Protein AF-A0A1B8ZUS5-F1 (afdb_monomer_lite)

Foldseek 3Di:
DDADLDPDFDPFAFDDDDPVLLVVLCVVFVPPLQPAEEEDEDEPPDFDPPVCVVQQWDQPHVSLFIDHPPDDTDQKDKDFDDDPNAGNYIYIYGRHPSDRGSVLSSLSVLLRSLVNVCVNVVLDDDWDADPVRDIDDLSLLLSVVLSVLLCVLVVVPVTNHNDDDNDPRCCVDPSNVVSCVVCVVVSVVSSVRRSD

Organism: NCBI:txid651561

pLDDT: mean 85.83, std 10.12, range [33.38, 96.38]

Radius of gyration: 16.35 Å; chains: 1; bounding box: 35×37×42 Å

Sequence (196 aa):
MVINDDNTLIGGTEAEFSCDTVLKVEKAHYKNQFIRGSWHFVDKTSDLSPYIRGQGYSFGGNKNLIVRDSDYNVWGLTEIVTHKNIIVWQRIYLPKGAFISLEQLDLTMGHEIFHSILNNARLFDIRERTGTNKWVSVHEYFTSRWEQQYIMYRKWEKLNLNMGAFNTEVSTFKSFDELKPKIQPIFNNYLKSTLK

Secondary structure (DSSP, 8-state):
-----S---SSSPB---SHHHHHHHHHHHSTTTS-SEEEEEESSSSPPPHHHHHTTEEE-TTS-SEEETTTEEES-EEEEEEETTEEEEEEEEEETTT-SBHHHHHHHHHHHHHHHHHHHTT----EEE-TTS-EEEHHHHHHHHHHHHHHHHHT-TTS---------GGGGSHHHHHHHHHHHHHHHHHHHHH--

Structure (mmCIF, N/CA/C/O backbone):
data_AF-A0A1B8ZUS5-F1
#
_entry.id   AF-A0A1B8ZUS5-F1
#
loop_
_atom_site.group_PDB
_atom_site.id
_atom_site.type_symbol
_atom_site.label_atom_id
_atom_site.label_alt_id
_atom_site.label_comp_id
_atom_site.label_asym_id
_atom_site.label_entity_id
_atom_site.label_seq_id
_atom_site.pdbx_PDB_ins_code
_atom_site.Cartn_x
_atom_site.Cartn_y
_atom_site.Cartn_z
_atom_site.occupancy
_atom_site.B_iso_or_equiv
_atom_site.auth_seq_id
_atom_site.auth_comp_id
_atom_site.auth_asym_id
_atom_site.auth_atom_id
_atom_site.pdbx_PDB_model_num
ATOM 1 N N . MET A 1 1 ? 5.881 18.628 -3.618 1.00 41.62 1 MET A N 1
ATOM 2 C CA . MET A 1 1 ? 6.274 17.498 -4.477 1.00 41.62 1 MET A CA 1
ATOM 3 C C . MET A 1 1 ? 5.274 17.461 -5.613 1.00 41.62 1 MET A C 1
ATOM 5 O O . MET A 1 1 ? 4.084 17.508 -5.323 1.00 41.62 1 MET A O 1
ATOM 9 N N . VAL A 1 2 ? 5.730 17.542 -6.860 1.00 33.38 2 VAL A N 1
ATOM 10 C CA . VAL A 1 2 ? 4.831 17.460 -8.019 1.00 33.38 2 VAL A CA 1
ATOM 11 C C . VAL A 1 2 ? 4.412 15.999 -8.137 1.00 33.38 2 VAL A C 1
ATOM 13 O O . VAL A 1 2 ? 5.278 15.137 -8.223 1.00 33.38 2 VAL A O 1
ATOM 16 N N . ILE A 1 3 ? 3.112 15.735 -8.044 1.00 42.28 3 ILE A N 1
ATOM 17 C CA . ILE A 1 3 ? 2.522 14.423 -8.311 1.00 42.28 3 ILE A CA 1
ATOM 18 C C . ILE A 1 3 ? 2.204 14.442 -9.803 1.00 42.28 3 ILE A C 1
ATOM 20 O O . ILE A 1 3 ? 1.371 15.243 -10.227 1.00 42.28 3 ILE A O 1
ATOM 24 N N . ASN A 1 4 ? 2.926 13.659 -10.597 1.00 52.53 4 ASN A N 1
ATOM 25 C CA . ASN A 1 4 ? 2.558 13.395 -11.980 1.00 52.53 4 ASN A CA 1
ATOM 26 C C . ASN A 1 4 ? 2.118 11.934 -12.056 1.00 52.53 4 ASN A C 1
ATOM 28 O O . ASN A 1 4 ? 2.900 11.083 -11.655 1.00 52.53 4 ASN A O 1
ATOM 32 N N . ASP A 1 5 ? 0.907 11.674 -12.553 1.00 55.66 5 ASP A N 1
ATOM 33 C CA . ASP A 1 5 ? 0.382 10.319 -12.773 1.00 55.66 5 ASP A CA 1
ATOM 34 C C . ASP A 1 5 ? 1.062 9.618 -13.968 1.00 55.66 5 ASP A C 1
ATOM 36 O O . ASP A 1 5 ? 0.844 8.426 -14.211 1.00 55.66 5 ASP A O 1
ATOM 40 N N . ASP A 1 6 ? 1.888 10.347 -14.731 1.00 58.09 6 ASP A N 1
ATOM 41 C CA . ASP A 1 6 ? 2.689 9.772 -15.800 1.00 58.09 6 ASP A CA 1
ATOM 42 C C . ASP A 1 6 ? 3.793 8.881 -15.231 1.00 58.09 6 ASP A C 1
ATOM 44 O O . ASP A 1 6 ? 4.708 9.298 -14.511 1.00 58.09 6 ASP A O 1
ATOM 48 N N . ASN A 1 7 ? 3.750 7.626 -15.654 1.00 61.78 7 ASN A N 1
ATOM 49 C CA . ASN A 1 7 ? 4.763 6.639 -15.355 1.00 61.78 7 ASN A CA 1
ATOM 50 C C . ASN A 1 7 ? 6.044 6.905 -16.169 1.00 61.78 7 ASN A C 1
ATOM 52 O O . ASN A 1 7 ? 6.231 6.346 -17.251 1.00 61.78 7 ASN A O 1
ATOM 56 N N . THR A 1 8 ? 6.921 7.785 -15.678 1.00 64.50 8 THR A N 1
ATOM 57 C CA . THR A 1 8 ? 8.190 8.146 -16.343 1.00 64.50 8 THR A CA 1
ATOM 58 C C . THR A 1 8 ? 9.411 7.834 -15.477 1.00 64.50 8 THR A C 1
ATOM 60 O O . THR A 1 8 ? 9.466 8.250 -14.319 1.00 64.50 8 THR A O 1
ATOM 63 N N . LEU A 1 9 ? 10.424 7.167 -16.044 1.00 72.25 9 LEU A N 1
ATOM 64 C CA . LEU A 1 9 ? 11.681 6.851 -15.362 1.00 72.25 9 LEU A CA 1
ATOM 65 C C . LEU A 1 9 ? 12.546 8.116 -15.276 1.00 72.25 9 LEU A C 1
ATOM 67 O O . LEU A 1 9 ? 13.424 8.349 -16.103 1.00 72.25 9 LEU A O 1
ATOM 71 N N . ILE A 1 10 ? 12.271 8.972 -14.293 1.00 75.38 10 ILE A N 1
ATOM 72 C CA . ILE A 1 10 ? 13.043 10.197 -14.055 1.00 75.38 10 ILE A CA 1
ATOM 73 C C . ILE A 1 10 ? 13.819 10.036 -12.749 1.00 75.38 10 ILE A C 1
ATOM 75 O O . ILE A 1 10 ? 13.258 10.117 -11.658 1.00 75.38 10 ILE A O 1
ATOM 79 N N . 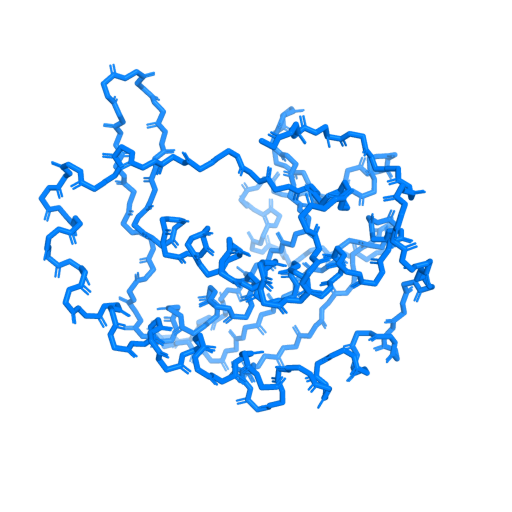GLY A 1 11 ? 15.126 9.793 -12.882 1.00 71.06 11 GLY A N 1
ATOM 80 C C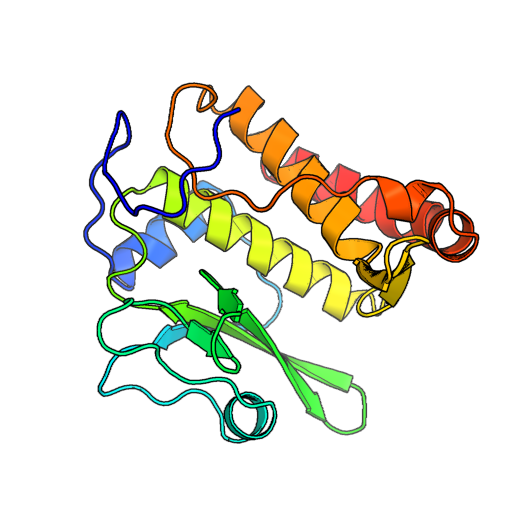A . GLY A 1 11 ? 16.080 9.706 -11.770 1.00 71.06 11 GLY A CA 1
ATOM 81 C C . GLY A 1 11 ? 16.077 8.391 -10.982 1.00 71.06 11 GLY A C 1
ATOM 82 O O . GLY A 1 11 ? 16.934 8.235 -10.117 1.00 71.06 11 GLY A O 1
ATOM 83 N N . GLY A 1 12 ? 15.140 7.476 -11.252 1.00 77.19 12 GLY A N 1
ATOM 84 C CA . GLY A 1 12 ? 15.048 6.165 -10.597 1.00 77.19 12 GLY A CA 1
ATOM 85 C C . GLY A 1 12 ? 15.880 5.079 -11.279 1.00 77.19 12 GLY A C 1
ATOM 86 O O . GLY A 1 12 ? 16.397 5.266 -12.382 1.00 77.19 12 GLY A O 1
ATOM 87 N N . THR A 1 13 ? 15.978 3.925 -10.626 1.00 81.19 13 THR A N 1
ATOM 88 C CA . THR A 1 13 ? 16.661 2.740 -11.147 1.00 81.19 13 THR A CA 1
ATOM 89 C C . THR A 1 13 ? 15.686 1.909 -11.965 1.00 81.19 13 THR A C 1
ATOM 91 O O . THR A 1 13 ? 14.677 1.467 -11.421 1.00 81.19 13 THR A O 1
ATOM 94 N N . GLU A 1 14 ? 15.983 1.660 -13.241 1.00 84.94 14 GLU A N 1
ATOM 95 C CA . GLU A 1 14 ? 15.144 0.809 -14.093 1.00 84.94 14 GLU A CA 1
ATOM 96 C C . GLU A 1 14 ? 14.941 -0.579 -13.464 1.00 84.94 14 GLU A C 1
ATOM 98 O O . GLU A 1 14 ? 15.882 -1.197 -12.955 1.00 84.94 14 GLU A O 1
ATOM 103 N N . ALA A 1 15 ? 13.700 -1.062 -13.489 1.00 77.25 15 ALA A N 1
ATOM 104 C CA . ALA A 1 15 ? 13.331 -2.364 -12.956 1.00 77.25 15 ALA A CA 1
ATOM 105 C C . ALA A 1 15 ? 12.723 -3.248 -14.042 1.00 77.25 15 ALA A C 1
ATOM 107 O O . ALA A 1 15 ? 11.694 -2.911 -14.624 1.00 77.25 15 ALA A O 1
ATOM 108 N N . GLU A 1 16 ? 13.279 -4.445 -14.231 1.00 83.75 16 GLU A N 1
ATOM 109 C CA . GLU A 1 16 ? 12.520 -5.517 -14.866 1.00 83.75 16 GLU A CA 1
ATOM 110 C C . GLU A 1 16 ? 11.532 -6.079 -13.839 1.00 83.75 16 GLU A C 1
ATOM 112 O O . GLU A 1 16 ? 11.917 -6.708 -12.845 1.00 83.75 16 GLU A O 1
ATOM 117 N N . PHE A 1 17 ? 10.241 -5.835 -14.054 1.00 83.75 17 PHE A N 1
ATOM 118 C CA . PHE A 1 17 ? 9.213 -6.338 -13.154 1.00 83.75 17 PHE A CA 1
ATOM 119 C C . PHE A 1 17 ? 9.041 -7.856 -13.305 1.00 83.75 17 PHE A C 1
ATOM 121 O O . PHE A 1 17 ? 8.500 -8.354 -14.296 1.00 83.75 17 PHE A O 1
ATOM 128 N N . SER A 1 18 ? 9.484 -8.590 -12.285 1.00 87.31 18 SER A N 1
ATOM 129 C CA . SER A 1 18 ? 9.445 -10.049 -12.211 1.00 87.31 18 SER A CA 1
ATOM 130 C C . SER A 1 18 ? 9.224 -10.526 -10.771 1.00 87.31 18 SER A C 1
ATOM 132 O O . SER A 1 18 ? 9.372 -9.757 -9.816 1.00 87.31 18 SER A O 1
ATOM 134 N N . CYS A 1 19 ? 8.919 -11.818 -10.606 1.00 86.69 19 CYS A N 1
ATOM 135 C CA . CYS A 1 19 ? 8.846 -12.447 -9.284 1.00 86.69 19 CYS A CA 1
ATOM 136 C C . CYS A 1 19 ? 10.156 -12.294 -8.507 1.00 86.69 19 CYS A C 1
ATOM 138 O O . CYS A 1 19 ? 10.147 -11.940 -7.331 1.00 86.69 19 CYS A O 1
ATOM 140 N N . ASP A 1 20 ? 11.286 -12.504 -9.181 1.00 90.19 20 ASP A N 1
ATOM 141 C CA . ASP A 1 20 ? 12.603 -12.441 -8.557 1.00 90.19 20 ASP A CA 1
ATOM 142 C C . ASP A 1 20 ? 12.931 -11.027 -8.081 1.00 90.19 20 ASP A C 1
ATOM 144 O O . ASP A 1 20 ? 13.454 -10.859 -6.978 1.00 90.19 20 ASP A O 1
ATOM 148 N N . THR A 1 21 ? 12.559 -10.005 -8.857 1.00 91.56 21 THR A N 1
ATOM 149 C CA . THR A 1 21 ? 12.706 -8.599 -8.462 1.00 91.56 21 THR A CA 1
ATOM 150 C C . THR A 1 21 ? 11.894 -8.298 -7.202 1.00 91.56 21 THR A C 1
ATOM 152 O O . THR A 1 21 ? 12.432 -7.744 -6.244 1.00 91.56 21 THR A O 1
ATOM 155 N N . VAL A 1 22 ? 10.631 -8.731 -7.157 1.00 91.56 22 VAL A N 1
ATOM 156 C CA . VAL A 1 22 ? 9.751 -8.553 -5.989 1.00 91.56 22 VAL A CA 1
ATOM 157 C C . VAL A 1 22 ? 10.321 -9.263 -4.763 1.00 91.56 22 VAL A C 1
ATOM 159 O O . VAL A 1 22 ? 10.501 -8.643 -3.718 1.00 91.56 22 VAL A O 1
ATOM 162 N N . LEU A 1 23 ? 10.709 -10.533 -4.883 1.00 91.31 23 LEU A N 1
ATOM 163 C CA . LEU A 1 23 ? 11.293 -11.286 -3.771 1.00 91.31 23 LEU A CA 1
ATOM 164 C C . LEU A 1 23 ? 12.639 -10.709 -3.313 1.00 91.31 23 LEU A C 1
ATOM 166 O O . LEU A 1 23 ? 12.981 -10.808 -2.133 1.00 91.31 23 LEU A O 1
ATOM 170 N N . LYS A 1 24 ? 13.423 -10.114 -4.218 1.00 93.00 24 LYS A N 1
ATOM 171 C CA . LYS A 1 24 ? 14.677 -9.432 -3.877 1.00 93.00 24 LYS A CA 1
ATOM 172 C C . LYS A 1 24 ? 14.411 -8.182 -3.039 1.00 93.00 24 LYS A C 1
ATOM 174 O O . LYS A 1 24 ? 15.050 -8.029 -2.000 1.00 93.00 24 LYS A O 1
ATOM 179 N N . VAL A 1 25 ? 13.462 -7.338 -3.450 1.00 93.06 25 VAL A N 1
ATOM 180 C CA . VAL A 1 25 ? 13.050 -6.140 -2.694 1.00 93.06 25 VAL A CA 1
ATOM 181 C C . VAL A 1 25 ? 12.463 -6.532 -1.338 1.00 93.06 25 VAL A C 1
ATOM 183 O O . VAL A 1 25 ? 12.882 -6.005 -0.309 1.00 93.06 25 VAL A O 1
ATOM 186 N N . GLU A 1 26 ? 11.569 -7.525 -1.304 1.00 92.81 26 GLU A N 1
ATOM 187 C CA . GLU A 1 26 ? 10.990 -8.043 -0.062 1.00 92.81 26 GLU A CA 1
ATOM 188 C C . GLU A 1 26 ? 12.084 -8.501 0.911 1.00 92.81 26 GLU A C 1
ATOM 190 O O . GLU A 1 26 ? 12.116 -8.073 2.063 1.00 92.81 26 GLU A O 1
ATOM 195 N N . LYS A 1 27 ? 13.019 -9.343 0.453 1.00 91.94 27 LYS A N 1
ATOM 196 C CA . LYS A 1 27 ? 14.110 -9.857 1.294 1.00 91.94 27 LYS A CA 1
ATOM 197 C C . LYS A 1 27 ? 15.050 -8.758 1.779 1.00 91.94 27 LYS A C 1
ATOM 199 O O . LYS A 1 27 ? 15.599 -8.901 2.872 1.00 91.94 27 LYS A O 1
ATOM 204 N N . ALA A 1 28 ? 15.260 -7.716 0.978 1.00 92.31 28 ALA A N 1
ATOM 205 C CA . ALA A 1 28 ? 16.146 -6.614 1.320 1.00 92.31 28 ALA A CA 1
ATOM 206 C C . ALA A 1 28 ? 15.513 -5.673 2.355 1.00 92.31 28 ALA A C 1
ATOM 208 O O . ALA A 1 28 ? 16.162 -5.343 3.344 1.00 92.31 28 ALA A O 1
ATOM 209 N N . HIS A 1 29 ? 14.259 -5.257 2.150 1.00 93.19 29 HIS A N 1
ATOM 210 C CA . HIS A 1 29 ? 13.674 -4.126 2.885 1.00 93.19 29 HIS A CA 1
ATOM 211 C C . HIS A 1 29 ? 12.476 -4.497 3.766 1.00 93.19 29 HIS A C 1
ATOM 213 O O . HIS A 1 29 ? 12.206 -3.815 4.753 1.00 93.19 29 HIS A O 1
ATOM 219 N N . TYR A 1 30 ? 11.796 -5.606 3.468 1.00 93.12 30 TYR A N 1
ATOM 220 C CA . TYR A 1 30 ? 10.538 -5.997 4.116 1.00 93.12 30 TYR A CA 1
ATOM 221 C C . TYR A 1 30 ? 10.565 -7.410 4.700 1.00 93.12 30 TYR A C 1
ATOM 223 O O . TYR A 1 30 ? 9.523 -8.026 4.937 1.00 93.12 30 TYR A O 1
ATOM 231 N N . LYS A 1 31 ? 11.761 -7.946 4.958 1.00 89.25 31 LYS A N 1
ATOM 232 C CA . LYS A 1 31 ? 11.936 -9.319 5.426 1.00 89.25 31 LYS A CA 1
ATOM 233 C C . LYS A 1 31 ? 11.098 -9.580 6.679 1.00 89.25 31 LYS A C 1
ATOM 235 O O . LYS A 1 31 ? 11.235 -8.887 7.689 1.00 89.25 31 LYS A O 1
ATOM 240 N N . ASN A 1 32 ? 10.273 -10.624 6.615 1.00 86.25 32 ASN A N 1
ATOM 241 C CA . ASN A 1 32 ? 9.350 -11.048 7.674 1.00 86.25 32 ASN A CA 1
ATOM 242 C C . ASN A 1 32 ? 8.250 -10.025 8.035 1.00 86.25 32 ASN A C 1
ATOM 244 O O . ASN A 1 32 ? 7.605 -10.194 9.068 1.00 86.25 32 ASN A O 1
ATOM 248 N N . GLN A 1 33 ? 8.030 -8.977 7.231 1.00 88.12 33 GLN A N 1
ATOM 249 C CA . GLN A 1 33 ? 6.940 -8.015 7.449 1.00 88.12 33 GLN A CA 1
ATOM 250 C C . GLN A 1 33 ? 5.629 -8.468 6.797 1.00 88.12 33 GLN A C 1
ATOM 252 O O . GLN A 1 33 ? 4.554 -8.147 7.299 1.00 88.12 33 GLN A O 1
ATOM 257 N N . PHE A 1 34 ? 5.688 -9.236 5.704 1.00 85.12 34 PHE A N 1
ATOM 258 C CA . PHE A 1 34 ? 4.483 -9.729 5.047 1.00 85.12 34 PHE A CA 1
ATOM 259 C C . PHE A 1 34 ? 3.907 -10.946 5.786 1.00 85.12 34 PHE A C 1
ATOM 261 O O . PHE A 1 34 ? 4.441 -12.055 5.743 1.00 85.12 34 PHE A O 1
ATOM 268 N N . ILE A 1 35 ? 2.807 -10.728 6.507 1.00 77.31 35 ILE A N 1
ATOM 269 C CA . ILE A 1 35 ? 2.189 -11.746 7.359 1.00 77.31 35 ILE A CA 1
ATOM 270 C C . ILE A 1 35 ? 1.193 -12.576 6.545 1.00 77.31 35 ILE A C 1
ATOM 272 O O . ILE A 1 35 ? 0.152 -12.068 6.127 1.00 77.31 35 ILE A O 1
ATOM 276 N N . ARG A 1 36 ? 1.477 -13.882 6.413 1.00 77.31 36 ARG A N 1
ATOM 277 C CA . ARG A 1 36 ? 0.542 -14.910 5.906 1.00 77.31 36 ARG A CA 1
ATOM 278 C C . ARG A 1 36 ? -0.112 -14.511 4.580 1.00 77.31 36 ARG A C 1
ATOM 280 O O . ARG A 1 36 ? -1.337 -14.423 4.478 1.00 77.31 36 ARG A O 1
ATOM 287 N N . GLY A 1 37 ? 0.715 -14.253 3.575 1.00 85.44 37 GLY A N 1
ATOM 288 C CA . GLY A 1 37 ? 0.217 -13.852 2.274 1.00 85.44 37 GLY A CA 1
ATOM 289 C C . GLY A 1 37 ? 1.105 -14.243 1.107 1.00 85.44 37 GLY A C 1
ATOM 290 O O . GLY A 1 37 ? 2.130 -14.903 1.263 1.00 85.44 37 GLY A O 1
ATOM 291 N N . SER A 1 38 ? 0.659 -13.849 -0.080 1.00 88.62 38 SER A N 1
ATOM 292 C CA . SER A 1 38 ? 1.340 -14.088 -1.351 1.00 88.62 38 SER A CA 1
ATOM 293 C C . SER A 1 38 ? 1.312 -12.847 -2.231 1.00 88.62 38 SER A C 1
ATOM 295 O O . SER A 1 38 ? 0.297 -12.149 -2.283 1.00 88.62 38 SER A O 1
ATOM 297 N N . TRP A 1 39 ? 2.382 -12.639 -2.989 1.00 91.12 39 TRP A N 1
ATOM 298 C CA . TRP A 1 39 ? 2.386 -11.725 -4.125 1.00 91.12 39 TRP A CA 1
ATOM 299 C C . TRP A 1 39 ? 1.576 -12.330 -5.280 1.00 91.12 39 TRP A C 1
ATOM 301 O O . TRP A 1 39 ? 1.606 -13.544 -5.499 1.00 91.12 39 TRP A O 1
ATOM 311 N N . HIS A 1 40 ? 0.829 -11.506 -6.003 1.00 92.00 40 HIS A N 1
ATOM 312 C CA . HIS A 1 40 ? 0.143 -11.881 -7.237 1.00 92.00 40 HIS A CA 1
ATOM 313 C C . HIS A 1 40 ? 0.429 -10.844 -8.311 1.00 92.00 40 HIS A C 1
ATOM 315 O O . HIS A 1 40 ? 0.223 -9.653 -8.101 1.00 92.00 40 HIS A O 1
ATOM 321 N N . PHE A 1 41 ? 0.869 -11.299 -9.479 1.00 90.75 41 PHE A N 1
ATOM 322 C CA . PHE A 1 41 ? 1.087 -10.415 -10.617 1.00 90.75 41 PHE A CA 1
ATOM 323 C C . PHE A 1 41 ? -0.144 -10.406 -11.503 1.00 90.75 41 PHE A C 1
ATOM 325 O O . PHE A 1 41 ? -0.675 -11.463 -11.851 1.00 90.75 41 PHE A O 1
ATOM 332 N N . VAL A 1 42 ? -0.607 -9.206 -11.831 1.00 90.12 42 VAL A N 1
ATOM 333 C CA . VAL A 1 42 ? -1.811 -8.997 -12.636 1.00 90.12 42 VAL A CA 1
ATOM 334 C C . VAL A 1 42 ? -1.397 -8.442 -13.983 1.00 90.12 42 VAL A C 1
ATOM 336 O O . VAL A 1 42 ? -0.635 -7.484 -14.057 1.00 90.12 42 VAL A O 1
ATOM 339 N N . ASP A 1 43 ? -1.891 -9.043 -15.050 1.00 87.38 43 ASP A N 1
ATOM 340 C CA . ASP A 1 43 ? -1.670 -8.588 -16.415 1.00 87.38 43 ASP A CA 1
ATOM 341 C C . ASP A 1 43 ? -2.889 -8.942 -17.273 1.00 87.38 43 ASP A C 1
ATOM 343 O O . ASP A 1 43 ? -3.941 -9.299 -16.751 1.00 87.38 43 ASP A O 1
ATOM 347 N N . LYS A 1 44 ? -2.773 -8.844 -18.600 1.00 81.62 44 LYS A N 1
ATOM 348 C CA . LYS A 1 44 ? -3.878 -9.163 -19.521 1.00 81.62 44 LYS A CA 1
ATOM 349 C C . LYS A 1 44 ? -4.305 -10.640 -19.493 1.00 81.62 44 LYS A C 1
ATOM 351 O O . LYS A 1 44 ? -5.357 -10.958 -20.036 1.00 81.62 44 LYS A O 1
ATOM 356 N N . THR A 1 45 ? -3.486 -11.527 -18.932 1.00 80.06 45 THR A N 1
ATOM 357 C CA . THR A 1 45 ? -3.698 -12.984 -18.886 1.00 80.06 45 THR A CA 1
ATOM 358 C C . THR A 1 45 ? -3.981 -13.513 -17.480 1.00 80.06 45 THR A C 1
ATOM 360 O O . THR A 1 45 ? -4.452 -14.639 -17.335 1.00 80.06 45 THR A O 1
ATOM 363 N N . SER A 1 46 ? -3.699 -12.712 -16.452 1.00 75.31 46 SER A N 1
ATOM 364 C CA . SER A 1 46 ? -3.893 -13.041 -15.042 1.00 75.31 46 SER A CA 1
ATOM 365 C C . SER A 1 46 ? -5.129 -12.339 -14.488 1.00 75.31 46 SER A C 1
ATOM 367 O O . SER A 1 46 ? -5.273 -11.121 -14.590 1.00 75.31 46 SER A O 1
ATOM 369 N N . ASP A 1 47 ? -6.012 -13.113 -13.863 1.00 75.75 47 ASP A N 1
ATOM 370 C CA . ASP A 1 47 ? -7.245 -12.602 -13.281 1.00 75.75 47 ASP A CA 1
ATOM 371 C C . ASP A 1 47 ? -7.072 -12.241 -11.799 1.00 75.75 47 ASP A C 1
ATOM 373 O O . ASP A 1 47 ? -6.562 -13.019 -10.990 1.00 75.75 47 ASP A O 1
ATOM 377 N N . LEU A 1 48 ? -7.603 -11.077 -11.418 1.00 90.38 48 LEU A N 1
ATOM 378 C CA . LEU A 1 48 ? -7.919 -10.764 -10.023 1.00 90.38 48 LEU A CA 1
ATOM 379 C C . LEU A 1 48 ? -8.899 -11.811 -9.462 1.00 90.38 48 LEU A C 1
ATOM 381 O O . LEU A 1 48 ? -9.708 -12.383 -10.205 1.00 90.38 48 LEU A O 1
ATOM 385 N N . SER A 1 49 ? -8.890 -12.036 -8.143 1.00 91.94 49 SER A N 1
ATOM 386 C CA . SER A 1 49 ? -9.843 -12.975 -7.538 1.00 91.94 49 SER A CA 1
ATOM 387 C C . SER A 1 49 ? -11.299 -12.603 -7.876 1.00 91.94 49 SER A C 1
ATOM 389 O O . SER A 1 49 ? -11.618 -11.424 -8.066 1.00 91.94 49 SER A O 1
ATOM 391 N N . PRO A 1 50 ? -12.232 -13.577 -7.913 1.00 90.75 50 PRO A N 1
ATOM 392 C CA . PRO A 1 50 ? -13.652 -13.287 -8.117 1.00 90.75 50 PRO A CA 1
ATOM 393 C C . PRO A 1 50 ? -14.2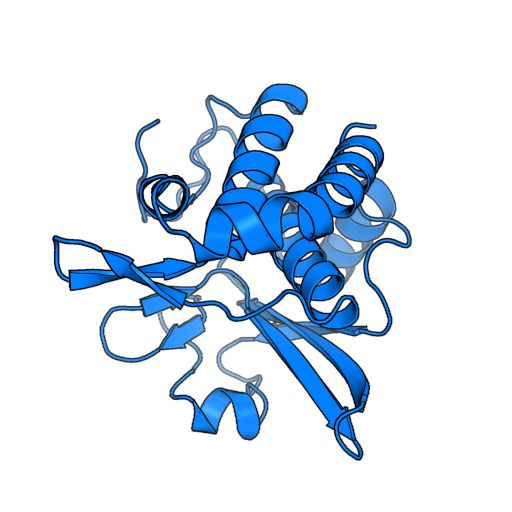09 -12.252 -7.131 1.00 90.75 50 PRO A C 1
ATOM 395 O O . PRO A 1 50 ? -15.055 -11.448 -7.507 1.00 90.75 50 PRO A O 1
ATOM 398 N N . TYR A 1 51 ? -13.703 -12.241 -5.895 1.00 90.62 51 TYR A N 1
ATOM 399 C CA . TYR A 1 51 ? -14.082 -11.265 -4.877 1.00 90.62 51 TYR A CA 1
ATOM 400 C C . TYR A 1 51 ? -13.657 -9.845 -5.262 1.00 90.62 51 TYR A C 1
ATOM 402 O O . TYR A 1 51 ? -14.489 -8.941 -5.273 1.00 90.62 51 TYR A O 1
ATOM 410 N N . ILE A 1 52 ? -12.390 -9.657 -5.645 1.00 92.12 52 ILE A N 1
ATOM 411 C CA . ILE A 1 52 ? -11.869 -8.355 -6.072 1.00 92.12 52 ILE A CA 1
ATOM 412 C C . ILE A 1 52 ? -12.568 -7.865 -7.347 1.00 92.12 52 ILE A C 1
ATOM 414 O O . ILE A 1 52 ? -12.970 -6.703 -7.418 1.00 92.12 52 ILE A O 1
ATOM 418 N N . ARG A 1 53 ? -12.815 -8.755 -8.316 1.00 91.19 53 ARG A N 1
ATOM 419 C CA . ARG A 1 53 ? -13.605 -8.417 -9.514 1.00 91.19 53 ARG A CA 1
ATOM 420 C C . ARG A 1 53 ? -15.040 -8.025 -9.175 1.00 91.19 53 ARG A C 1
ATOM 422 O O . ARG A 1 53 ? -15.560 -7.070 -9.740 1.00 91.19 53 ARG A O 1
ATOM 429 N N . GLY A 1 54 ? -15.659 -8.703 -8.208 1.00 88.31 54 GLY A N 1
ATOM 430 C CA . GLY A 1 54 ? -16.986 -8.358 -7.696 1.00 88.31 54 GLY A CA 1
ATOM 431 C C . GLY A 1 54 ? -17.070 -6.964 -7.060 1.00 88.31 54 GLY A C 1
ATOM 432 O O . GLY A 1 54 ? -18.156 -6.398 -6.997 1.00 88.31 54 GLY A O 1
ATOM 433 N N . GLN A 1 55 ? -15.942 -6.377 -6.640 1.00 88.12 55 GLN A N 1
ATOM 434 C CA . GLN A 1 55 ? -15.868 -4.986 -6.169 1.00 88.12 55 GLN A CA 1
ATOM 435 C C . GLN A 1 55 ? -15.679 -3.954 -7.299 1.00 88.12 55 GLN A C 1
ATOM 437 O O . GLN A 1 55 ? -15.569 -2.755 -7.023 1.00 88.12 55 GLN A O 1
ATOM 442 N N . GLY A 1 56 ? -15.638 -4.404 -8.556 1.00 89.06 56 GLY A N 1
ATOM 443 C CA . GLY A 1 56 ? -15.472 -3.563 -9.743 1.00 89.06 56 GLY A CA 1
ATOM 444 C C . GLY A 1 56 ? -14.021 -3.362 -10.185 1.00 89.06 56 GLY A C 1
ATOM 445 O O . GLY A 1 56 ? -13.779 -2.568 -11.090 1.00 89.06 56 GLY A O 1
ATOM 446 N N . TYR A 1 57 ? -13.053 -4.054 -9.574 1.00 90.75 57 TYR A N 1
ATOM 447 C CA . TYR A 1 57 ? -11.656 -3.967 -9.998 1.00 90.75 57 TYR A CA 1
ATOM 448 C C . TYR A 1 57 ? -11.366 -4.852 -11.217 1.00 90.75 57 TYR A C 1
ATOM 450 O O . TYR A 1 57 ? -11.859 -5.976 -11.332 1.00 90.75 57 TYR A O 1
ATOM 458 N N . SER A 1 58 ? -10.498 -4.372 -12.103 1.00 90.38 58 SER A N 1
ATOM 459 C CA . SER A 1 58 ? -9.999 -5.100 -13.273 1.00 90.38 58 SER A CA 1
ATOM 460 C C . SER A 1 58 ? -8.574 -4.671 -13.631 1.00 90.38 58 SER A C 1
ATOM 462 O O . SER A 1 58 ? -8.053 -3.700 -13.083 1.00 90.38 58 SER A O 1
ATOM 464 N N . PHE A 1 59 ? -7.918 -5.389 -14.545 1.00 89.31 59 PHE A N 1
ATOM 465 C CA . PHE A 1 59 ? -6.671 -4.913 -15.141 1.00 89.31 59 PHE A CA 1
ATOM 466 C C . PHE A 1 59 ? -6.973 -3.846 -16.201 1.00 89.31 59 PHE A C 1
ATOM 468 O O . PHE A 1 59 ? -7.712 -4.092 -17.151 1.00 89.31 59 PHE A O 1
ATOM 475 N N . GLY A 1 60 ? -6.358 -2.671 -16.077 1.00 86.00 60 GLY A N 1
ATOM 476 C CA . GLY A 1 60 ? -6.603 -1.482 -16.899 1.00 86.00 60 GLY A CA 1
ATOM 477 C C . GLY A 1 60 ? -6.070 -1.539 -18.331 1.00 86.00 60 GLY A C 1
ATOM 478 O O . GLY A 1 60 ? -5.964 -0.498 -18.982 1.00 86.00 60 GLY A O 1
ATOM 479 N N . GLY A 1 61 ? -5.701 -2.722 -18.830 1.00 82.00 61 GLY A N 1
ATOM 480 C CA . GLY A 1 61 ? -5.297 -2.953 -20.215 1.00 82.00 61 GLY A CA 1
ATOM 481 C C . GLY A 1 61 ? -4.065 -2.147 -20.626 1.00 82.00 61 GLY A C 1
ATOM 482 O O . GLY A 1 61 ? -2.945 -2.602 -20.435 1.00 82.00 61 GLY A O 1
ATOM 483 N N . ASN A 1 62 ? -4.279 -0.976 -21.230 1.00 78.12 62 ASN A N 1
ATOM 484 C CA . ASN A 1 62 ? -3.213 -0.081 -21.698 1.00 78.12 62 ASN A CA 1
ATOM 485 C C . ASN A 1 62 ? -2.631 0.800 -20.588 1.00 78.12 62 ASN A C 1
ATOM 487 O O . ASN A 1 62 ? -1.521 1.295 -20.736 1.00 78.12 62 ASN A O 1
ATOM 491 N N . LYS A 1 63 ? -3.358 0.985 -19.479 1.00 78.25 63 LYS A N 1
ATOM 492 C CA . LYS A 1 63 ? -2.857 1.737 -18.321 1.00 78.25 63 LYS A CA 1
ATOM 493 C C . LYS A 1 63 ? -1.781 0.967 -17.547 1.00 78.25 63 LYS A C 1
ATOM 495 O O . LYS A 1 63 ? -1.074 1.574 -16.760 1.00 78.25 63 LYS A O 1
ATOM 500 N N . ASN A 1 64 ? -1.681 -0.355 -17.740 1.00 84.00 64 ASN A N 1
ATOM 501 C CA . ASN A 1 64 ? -0.841 -1.257 -16.942 1.00 84.00 64 ASN A CA 1
ATOM 502 C C . ASN A 1 64 ? -1.029 -1.088 -15.421 1.00 84.00 64 ASN A C 1
ATOM 504 O O . ASN A 1 64 ? -0.100 -1.299 -14.657 1.00 84.00 64 ASN A O 1
ATOM 508 N N . LEU A 1 65 ? -2.235 -0.716 -14.985 1.00 87.31 65 LEU A N 1
ATOM 509 C CA . LEU A 1 65 ? -2.621 -0.540 -13.584 1.00 87.31 65 LEU A CA 1
ATOM 510 C C . LEU A 1 65 ? -3.836 -1.407 -13.275 1.00 87.31 65 LEU A C 1
ATOM 512 O O . LEU A 1 65 ? -4.540 -1.844 -14.186 1.00 87.31 65 LEU A O 1
ATOM 516 N N . ILE A 1 66 ? -4.114 -1.630 -11.995 1.00 89.06 66 ILE A N 1
ATOM 517 C CA . ILE A 1 66 ? -5.427 -2.126 -11.582 1.00 89.06 66 ILE A CA 1
ATOM 518 C C . ILE A 1 66 ? -6.375 -0.921 -11.597 1.00 89.06 66 ILE A C 1
ATOM 520 O O . ILE A 1 66 ? -6.005 0.171 -11.174 1.00 89.06 66 ILE A O 1
ATOM 524 N N . VAL A 1 67 ? -7.586 -1.091 -12.117 1.00 88.25 67 VAL A N 1
ATOM 525 C CA . VAL A 1 67 ? -8.567 -0.008 -12.254 1.00 88.25 67 VAL A CA 1
ATOM 526 C C . VAL A 1 67 ? -9.899 -0.405 -11.647 1.00 88.25 67 VAL A C 1
ATOM 528 O O . VAL A 1 67 ? -10.292 -1.568 -11.727 1.00 88.25 67 VAL A O 1
ATOM 531 N N . ARG A 1 68 ? -10.599 0.565 -11.068 1.00 86.31 68 ARG A N 1
ATOM 532 C CA . ARG A 1 68 ? -11.985 0.456 -10.615 1.00 86.31 68 ARG A CA 1
ATOM 533 C C . ARG A 1 68 ? -12.770 1.640 -11.155 1.00 86.31 68 ARG A C 1
ATOM 535 O O . ARG A 1 68 ? -12.357 2.785 -10.992 1.00 86.31 68 ARG A O 1
ATOM 542 N N . ASP A 1 69 ? -13.900 1.356 -11.790 1.00 75.75 69 ASP A N 1
ATOM 543 C CA . ASP A 1 69 ? -14.704 2.360 -12.496 1.00 75.75 69 ASP A CA 1
ATOM 544 C C . ASP A 1 69 ? -13.863 3.175 -13.517 1.00 75.75 69 ASP A C 1
ATOM 546 O O . ASP A 1 69 ? -12.805 2.718 -13.959 1.00 75.75 69 ASP A O 1
ATOM 550 N N . SER A 1 70 ? -14.333 4.343 -13.976 1.00 62.59 70 SER A N 1
ATOM 551 C CA . SER A 1 70 ? -13.667 5.105 -15.052 1.00 62.59 70 SER A CA 1
ATOM 552 C C . SER A 1 70 ? -12.303 5.691 -14.660 1.00 62.59 70 SER A C 1
ATOM 554 O O . SER A 1 70 ? -11.420 5.792 -15.517 1.00 62.59 70 SER A O 1
ATOM 556 N N . ASP A 1 71 ? -12.097 6.024 -13.380 1.00 65.00 71 ASP A N 1
ATOM 557 C CA . ASP A 1 71 ? -11.027 6.951 -12.975 1.00 65.00 71 ASP A CA 1
ATOM 558 C C . ASP A 1 71 ? -10.201 6.520 -11.754 1.00 65.00 71 ASP A C 1
ATOM 560 O O . ASP A 1 71 ? -9.234 7.199 -11.409 1.00 65.00 71 ASP A O 1
ATOM 564 N N . TYR A 1 72 ? -10.521 5.403 -11.091 1.00 79.25 72 TYR A N 1
ATOM 565 C CA . TYR A 1 72 ? -9.744 4.962 -9.931 1.00 79.25 72 TYR A CA 1
ATOM 566 C C . TYR A 1 72 ? -8.660 3.971 -10.357 1.00 79.25 72 TYR A C 1
ATOM 568 O O . TYR A 1 72 ? -8.937 2.792 -10.575 1.00 79.25 72 TYR A O 1
ATOM 576 N N . ASN A 1 73 ? -7.423 4.450 -10.492 1.00 85.38 73 ASN A N 1
ATOM 577 C CA . ASN A 1 73 ? -6.268 3.617 -10.824 1.00 85.38 73 ASN A CA 1
ATOM 578 C C . ASN A 1 73 ? -5.458 3.319 -9.554 1.00 85.38 73 ASN A C 1
ATOM 580 O O . ASN A 1 73 ? -5.188 4.229 -8.771 1.00 85.38 73 ASN A O 1
ATOM 584 N N . VAL A 1 74 ? -5.043 2.067 -9.366 1.00 86.31 74 VAL A N 1
ATOM 585 C CA . VAL A 1 74 ? -4.229 1.640 -8.223 1.00 86.31 74 VAL A CA 1
ATOM 586 C C . VAL A 1 74 ? -2.988 0.878 -8.680 1.00 86.31 74 VAL A C 1
ATOM 588 O O . VAL A 1 74 ? -3.028 0.048 -9.597 1.00 86.31 74 VAL A O 1
ATOM 591 N N . TRP A 1 75 ? -1.872 1.199 -8.029 1.00 89.12 75 TRP A N 1
ATOM 592 C CA . TRP A 1 75 ? -0.550 0.622 -8.278 1.00 89.12 75 TRP A CA 1
ATOM 593 C C . TRP A 1 75 ? -0.349 -0.693 -7.530 1.00 89.12 75 TRP A C 1
ATOM 595 O O . TRP A 1 75 ? 0.402 -1.542 -7.985 1.00 89.12 75 TRP A O 1
ATOM 605 N N . GLY A 1 76 ? -1.049 -0.890 -6.420 1.00 91.12 76 GLY A N 1
ATOM 606 C CA . GLY A 1 76 ? -1.089 -2.124 -5.653 1.00 91.12 76 GLY A CA 1
ATOM 607 C C . GLY A 1 76 ? -2.500 -2.360 -5.128 1.00 91.12 76 GLY A C 1
ATOM 608 O O . GLY A 1 76 ? -3.350 -1.469 -5.178 1.00 91.12 76 GLY A O 1
ATOM 609 N N . LEU A 1 77 ? -2.778 -3.589 -4.700 1.00 91.94 77 LEU A N 1
ATOM 610 C CA . LEU A 1 77 ? -4.028 -3.899 -4.016 1.00 91.94 77 LEU A CA 1
ATOM 611 C C . LEU A 1 77 ? -3.843 -5.053 -3.035 1.00 91.94 77 LEU A C 1
ATOM 613 O O . LEU A 1 77 ? -3.485 -6.161 -3.433 1.00 91.94 77 LEU A O 1
ATOM 617 N N . THR A 1 78 ? -4.185 -4.828 -1.772 1.00 93.00 78 THR A N 1
ATOM 618 C CA . THR A 1 78 ? -4.234 -5.876 -0.748 1.00 93.00 78 THR A CA 1
ATOM 619 C C . THR A 1 78 ? -5.638 -6.475 -0.623 1.00 93.00 78 THR A C 1
ATOM 621 O O . THR A 1 78 ? -6.590 -5.813 -0.220 1.00 93.00 78 THR A O 1
ATOM 624 N N . GLU A 1 79 ? -5.771 -7.770 -0.909 1.00 92.75 79 GLU A N 1
ATOM 625 C CA . GLU A 1 79 ? -6.964 -8.573 -0.629 1.00 92.75 79 GLU A CA 1
ATOM 626 C C . GLU A 1 79 ? -6.814 -9.337 0.687 1.00 92.75 79 GLU A C 1
ATOM 628 O O . GLU A 1 79 ? -5.808 -10.007 0.929 1.00 92.75 79 GLU A O 1
ATOM 633 N N . ILE A 1 80 ? -7.881 -9.328 1.485 1.00 90.81 80 ILE A N 1
ATOM 634 C CA . ILE A 1 80 ? -8.024 -10.163 2.676 1.00 90.81 80 ILE A CA 1
ATOM 635 C C . ILE A 1 80 ? -8.883 -11.379 2.335 1.00 90.81 80 ILE A C 1
ATOM 637 O O . ILE A 1 80 ? -10.031 -11.245 1.915 1.00 90.81 80 ILE A O 1
ATOM 641 N N . VAL A 1 81 ? -8.364 -12.575 2.597 1.00 89.94 81 VAL A N 1
ATOM 642 C CA . VAL A 1 81 ? -9.130 -13.820 2.524 1.00 89.94 81 VAL A CA 1
ATOM 643 C C . VAL A 1 81 ? -9.533 -14.223 3.934 1.00 89.94 81 VAL A C 1
ATOM 645 O O . VAL A 1 81 ? -8.686 -14.400 4.816 1.00 89.94 81 VAL A O 1
ATOM 648 N N . THR A 1 82 ? -10.836 -14.391 4.148 1.00 89.25 82 THR A N 1
ATOM 649 C CA . THR A 1 82 ? -11.388 -14.740 5.458 1.00 89.25 82 THR A CA 1
ATOM 650 C C . THR A 1 82 ? -12.070 -16.105 5.453 1.00 89.25 82 THR A C 1
ATOM 652 O O . THR A 1 82 ? -12.640 -16.544 4.457 1.00 89.25 82 THR A O 1
ATOM 655 N N . HIS A 1 83 ? -12.023 -16.785 6.596 1.00 87.69 83 HIS A N 1
ATOM 656 C CA . HIS A 1 83 ? -12.820 -17.969 6.891 1.00 87.69 83 HIS A CA 1
ATOM 657 C C . HIS A 1 83 ? -13.439 -17.793 8.277 1.00 87.69 83 HIS A C 1
ATOM 659 O O . HIS A 1 83 ? -12.715 -17.564 9.244 1.00 87.69 83 HIS A O 1
ATOM 665 N N . LYS A 1 84 ? -14.772 -17.874 8.389 1.00 88.81 84 LYS A N 1
ATOM 666 C CA . LYS A 1 84 ? -15.505 -17.653 9.655 1.00 88.81 84 LYS A CA 1
ATOM 667 C C . LYS A 1 84 ? -15.107 -16.339 10.356 1.00 88.81 84 LYS A C 1
ATOM 669 O O . LYS A 1 84 ? -14.850 -16.326 11.555 1.00 88.81 84 LYS A O 1
ATOM 674 N N . ASN A 1 85 ? -15.023 -15.239 9.600 1.00 84.12 85 ASN A N 1
ATOM 675 C CA . ASN A 1 85 ? -14.609 -13.907 10.080 1.00 84.12 85 ASN A CA 1
ATOM 676 C C . ASN A 1 85 ? -13.171 -13.828 10.638 1.00 84.12 85 ASN A C 1
ATOM 678 O O . ASN A 1 85 ? -12.813 -12.872 11.327 1.00 84.12 85 ASN A O 1
ATOM 682 N N . ILE A 1 86 ? -12.329 -14.821 10.345 1.00 85.50 86 ILE A N 1
ATOM 683 C CA . ILE A 1 86 ? -10.905 -14.830 10.686 1.00 85.50 86 ILE A CA 1
ATOM 684 C C . ILE A 1 86 ? -10.110 -14.663 9.397 1.00 85.50 86 ILE A C 1
ATOM 686 O O . ILE A 1 86 ? -10.375 -15.357 8.417 1.00 85.50 86 ILE A O 1
ATOM 690 N N . ILE A 1 87 ? -9.131 -13.759 9.398 1.00 88.44 87 ILE A N 1
ATOM 691 C CA . ILE A 1 87 ? -8.187 -13.611 8.287 1.00 88.44 87 ILE A CA 1
ATOM 692 C C . ILE A 1 87 ? -7.311 -14.863 8.235 1.00 88.44 87 ILE A C 1
ATOM 694 O O . ILE A 1 87 ? -6.599 -15.168 9.193 1.00 88.44 87 ILE A O 1
ATOM 698 N N . VAL A 1 88 ? -7.387 -15.595 7.124 1.00 90.25 88 VAL A N 1
ATOM 699 C CA . VAL A 1 88 ? -6.612 -16.827 6.901 1.00 90.25 88 VAL A CA 1
ATOM 700 C C . VAL A 1 88 ? -5.483 -16.636 5.899 1.00 90.25 88 VAL A C 1
ATOM 702 O O . VAL A 1 88 ? -4.481 -17.341 5.980 1.00 90.25 88 VAL A O 1
ATOM 705 N N . TRP A 1 89 ? -5.628 -15.685 4.976 1.00 91.56 89 TRP A N 1
ATOM 706 C CA . TRP A 1 89 ? -4.625 -15.379 3.963 1.00 91.56 89 TRP A CA 1
ATOM 707 C C . TRP A 1 89 ? -4.769 -13.939 3.479 1.00 91.56 89 TRP A C 1
ATOM 709 O O . TRP A 1 89 ? -5.850 -13.358 3.583 1.00 91.56 89 TRP A O 1
ATOM 719 N N . GLN A 1 90 ? -3.707 -13.380 2.910 1.00 92.31 90 GLN A N 1
ATOM 720 C CA . GLN A 1 90 ? -3.752 -12.097 2.212 1.00 92.31 90 GLN A CA 1
ATOM 721 C C . GLN A 1 90 ? -3.038 -12.180 0.865 1.00 92.31 90 GLN A C 1
ATOM 723 O O . GLN A 1 90 ? -2.040 -12.884 0.722 1.00 92.31 90 GLN A O 1
ATOM 728 N N . ARG A 1 91 ? -3.542 -11.471 -0.142 1.00 93.00 91 ARG A N 1
ATOM 729 C CA . ARG A 1 91 ? -2.902 -11.398 -1.461 1.00 93.00 91 ARG A CA 1
ATOM 730 C C . ARG A 1 91 ? -2.585 -9.951 -1.778 1.00 93.00 91 ARG A C 1
ATOM 732 O O . ARG A 1 91 ? -3.488 -9.129 -1.724 1.00 93.00 91 ARG A O 1
ATOM 739 N N . ILE A 1 92 ? -1.332 -9.657 -2.105 1.00 93.94 92 ILE A N 1
ATOM 740 C CA . ILE A 1 92 ? -0.955 -8.341 -2.621 1.00 93.94 92 ILE A CA 1
ATOM 741 C C . ILE A 1 92 ? -0.821 -8.463 -4.133 1.00 93.94 92 ILE A C 1
ATOM 743 O O . ILE A 1 92 ? 0.052 -9.178 -4.629 1.00 93.94 92 ILE A O 1
ATOM 747 N N . TYR A 1 93 ? -1.713 -7.792 -4.849 1.00 94.06 93 TYR A N 1
ATOM 748 C CA . TYR A 1 93 ? -1.713 -7.721 -6.299 1.00 94.06 93 TYR A CA 1
ATOM 749 C C . TYR A 1 93 ? -0.833 -6.567 -6.768 1.00 94.06 93 TYR A C 1
ATOM 751 O O . TYR A 1 93 ? -0.991 -5.436 -6.316 1.00 94.06 93 TYR A O 1
ATOM 759 N N . LEU A 1 94 ? 0.067 -6.863 -7.700 1.00 93.00 94 LEU A N 1
ATOM 760 C CA . LEU A 1 94 ? 0.966 -5.909 -8.334 1.00 93.00 94 LEU A CA 1
ATOM 761 C C . LEU A 1 94 ? 0.776 -6.007 -9.862 1.00 93.00 94 LEU A C 1
ATOM 763 O O . LEU A 1 94 ? 1.014 -7.076 -10.438 1.00 93.00 94 LEU A O 1
ATOM 767 N N . PRO A 1 95 ? 0.315 -4.944 -10.541 1.00 89.94 95 PRO A N 1
ATOM 768 C CA . PRO A 1 95 ? 0.108 -4.953 -11.978 1.00 89.94 95 PRO A CA 1
ATOM 769 C C . PRO A 1 95 ? 1.443 -4.935 -12.733 1.00 89.94 95 PRO A C 1
ATOM 771 O O . PRO A 1 95 ? 2.316 -4.096 -12.507 1.00 89.94 95 PRO A O 1
ATOM 774 N N . LYS A 1 96 ? 1.605 -5.875 -13.663 1.00 85.56 96 LYS A N 1
ATOM 775 C CA . LYS A 1 96 ? 2.787 -5.974 -14.517 1.00 85.56 96 LYS A CA 1
ATOM 776 C C . LYS A 1 96 ? 2.845 -4.791 -15.477 1.00 85.56 96 LYS A C 1
ATOM 778 O O . LYS A 1 96 ? 1.858 -4.454 -16.124 1.00 85.56 96 LYS A O 1
ATOM 783 N N . GLY A 1 97 ? 4.030 -4.195 -15.593 1.00 79.44 97 GLY A N 1
ATOM 784 C CA . GLY A 1 97 ? 4.260 -3.016 -16.430 1.00 79.44 97 GLY A CA 1
ATOM 785 C C . GLY A 1 97 ? 3.873 -1.692 -15.769 1.00 79.44 97 GLY A C 1
ATOM 786 O O . GLY A 1 97 ? 4.081 -0.649 -16.381 1.00 79.44 97 GLY A O 1
ATOM 787 N N . ALA A 1 98 ? 3.352 -1.720 -14.536 1.00 82.69 98 ALA A N 1
ATOM 788 C CA . ALA A 1 98 ? 3.201 -0.521 -13.725 1.00 82.69 98 ALA A CA 1
ATOM 789 C C . ALA A 1 98 ? 4.578 -0.008 -13.296 1.00 82.69 98 ALA A C 1
ATOM 791 O O . ALA A 1 98 ? 4.938 1.128 -13.539 1.00 82.69 98 ALA A O 1
ATOM 792 N N . PHE A 1 99 ? 5.416 -0.853 -12.715 1.00 86.62 99 PHE A N 1
ATOM 793 C CA . PHE A 1 99 ? 6.660 -0.385 -12.109 1.00 86.62 99 PHE A CA 1
ATOM 794 C C . PHE A 1 99 ? 7.787 -0.325 -13.131 1.00 86.62 99 PHE A C 1
ATOM 796 O O . PHE A 1 99 ? 8.328 -1.359 -13.516 1.00 86.62 99 PHE A O 1
ATOM 803 N N . ILE A 1 100 ? 8.145 0.886 -13.551 1.00 80.62 100 ILE A N 1
ATOM 804 C CA . ILE A 1 100 ? 9.317 1.124 -14.407 1.00 80.62 100 ILE A CA 1
ATOM 805 C C . ILE A 1 100 ? 10.583 1.406 -13.594 1.00 80.62 100 ILE A C 1
ATOM 807 O O . ILE A 1 100 ? 11.679 1.336 -14.146 1.00 80.62 100 ILE A O 1
ATOM 811 N N . SER A 1 101 ? 10.450 1.706 -12.294 1.00 88.69 101 SER A N 1
ATOM 812 C CA . SER A 1 101 ? 11.578 1.882 -11.378 1.00 88.69 101 SER A CA 1
ATOM 813 C C . SER A 1 101 ? 11.499 0.989 -10.137 1.00 88.69 101 SER A C 1
ATOM 815 O O . SER A 1 101 ? 10.412 0.648 -9.655 1.00 88.69 101 SER A O 1
ATOM 817 N N . LEU A 1 102 ? 12.666 0.616 -9.598 1.00 90.62 102 LEU A N 1
ATOM 818 C CA . LEU A 1 102 ? 12.770 -0.186 -8.375 1.00 90.62 102 LEU A CA 1
ATOM 819 C C . LEU A 1 102 ? 12.228 0.574 -7.168 1.00 90.62 102 LEU A C 1
ATOM 821 O O . LEU A 1 102 ? 11.609 -0.032 -6.303 1.00 90.62 102 LEU A O 1
ATOM 825 N N . GLU A 1 103 ? 12.433 1.886 -7.115 1.00 92.25 103 GLU A N 1
ATOM 826 C CA . GLU A 1 103 ? 12.000 2.731 -6.005 1.00 92.25 103 GLU A CA 1
ATOM 827 C C . GLU A 1 103 ? 10.474 2.826 -5.936 1.00 92.25 103 GLU A C 1
ATOM 829 O O . GLU A 1 103 ? 9.896 2.814 -4.849 1.00 92.25 103 GLU A O 1
ATOM 834 N N . GLN A 1 104 ? 9.804 2.850 -7.091 1.00 89.94 104 GLN A N 1
ATOM 835 C CA . GLN A 1 104 ? 8.347 2.839 -7.147 1.00 89.94 104 GLN A CA 1
ATOM 836 C C . GLN A 1 104 ? 7.767 1.484 -6.729 1.00 89.94 104 GLN A C 1
ATOM 838 O O . GLN A 1 104 ? 6.785 1.439 -5.981 1.00 89.94 104 GLN A O 1
ATOM 843 N N . LEU A 1 105 ? 8.378 0.386 -7.193 1.00 92.12 105 LEU A N 1
ATOM 844 C CA . LEU A 1 105 ? 8.018 -0.963 -6.762 1.00 92.12 105 LEU A CA 1
ATOM 845 C C . LEU A 1 105 ? 8.187 -1.110 -5.248 1.00 92.12 105 LEU A C 1
ATOM 847 O O . LEU A 1 105 ? 7.270 -1.555 -4.567 1.00 92.12 105 LEU A O 1
ATOM 851 N N . ASP A 1 106 ? 9.343 -0.710 -4.728 1.00 94.19 106 ASP A N 1
ATOM 852 C CA . ASP A 1 106 ? 9.684 -0.767 -3.311 1.00 94.19 106 ASP A CA 1
ATOM 853 C C . ASP A 1 106 ? 8.679 0.012 -2.460 1.00 94.19 106 ASP A C 1
ATOM 855 O O . ASP A 1 106 ? 8.095 -0.551 -1.533 1.00 94.19 106 ASP A O 1
ATOM 859 N N . LEU A 1 107 ? 8.400 1.265 -2.828 1.00 93.31 107 LEU A N 1
ATOM 860 C CA . LEU A 1 107 ? 7.435 2.096 -2.114 1.00 93.31 107 LEU A CA 1
ATOM 861 C C . LEU A 1 107 ? 6.034 1.464 -2.106 1.00 93.31 107 LEU A C 1
ATOM 863 O O . LEU A 1 107 ? 5.404 1.381 -1.053 1.00 93.31 107 LEU A O 1
ATOM 867 N N . THR A 1 108 ? 5.576 0.959 -3.257 1.00 93.00 108 THR A N 1
ATOM 868 C CA . THR A 1 108 ? 4.255 0.319 -3.382 1.00 93.00 108 THR A CA 1
ATOM 869 C C . THR A 1 108 ? 4.186 -0.983 -2.584 1.00 93.00 108 THR A C 1
ATOM 871 O O . THR A 1 108 ? 3.199 -1.250 -1.904 1.00 93.00 108 THR A O 1
ATOM 874 N N . MET A 1 109 ? 5.248 -1.790 -2.592 1.00 94.38 109 MET A N 1
ATOM 875 C CA . MET A 1 109 ? 5.321 -2.997 -1.769 1.00 94.38 109 MET A CA 1
ATOM 876 C C . MET A 1 109 ? 5.218 -2.666 -0.279 1.00 94.38 109 MET A C 1
ATOM 878 O O . MET A 1 109 ? 4.469 -3.325 0.442 1.00 94.38 109 MET A O 1
ATOM 882 N N . GLY A 1 110 ? 5.937 -1.645 0.190 1.00 95.00 110 GLY A N 1
ATOM 883 C CA . GLY A 1 110 ? 5.867 -1.234 1.586 1.00 95.00 110 GLY A CA 1
ATOM 884 C C . GLY A 1 110 ? 4.510 -0.642 1.981 1.00 95.00 110 GLY A C 1
ATOM 885 O O . GLY A 1 110 ? 4.049 -0.897 3.097 1.00 95.00 110 GLY A O 1
ATOM 886 N N . HIS A 1 111 ? 3.836 0.062 1.068 1.00 94.06 111 HIS A N 1
ATOM 887 C CA . HIS A 1 111 ? 2.462 0.543 1.243 1.00 94.06 111 HIS A CA 1
ATOM 888 C C . HIS A 1 111 ? 1.493 -0.626 1.492 1.00 94.06 111 HIS A C 1
ATOM 890 O O . HIS A 1 111 ? 0.826 -0.696 2.528 1.00 94.06 111 HIS A O 1
ATOM 896 N N . GLU A 1 112 ? 1.483 -1.608 0.588 1.00 94.00 112 GLU A N 1
ATOM 897 C CA . GLU A 1 112 ? 0.568 -2.753 0.656 1.00 94.00 112 GLU A CA 1
ATOM 898 C C . GLU A 1 112 ? 0.885 -3.702 1.827 1.00 94.00 112 GLU A C 1
ATOM 900 O O . GLU A 1 112 ? -0.012 -4.253 2.472 1.00 94.00 112 GLU A O 1
ATOM 905 N N . ILE A 1 113 ? 2.162 -3.862 2.188 1.00 94.81 113 ILE A N 1
ATOM 906 C CA . ILE A 1 113 ? 2.541 -4.611 3.395 1.00 94.81 113 ILE A CA 1
ATOM 907 C C . ILE A 1 113 ? 1.996 -3.922 4.648 1.00 94.81 113 ILE A C 1
ATOM 909 O O . ILE A 1 113 ? 1.511 -4.600 5.559 1.00 94.81 113 ILE A O 1
ATOM 913 N N . PHE A 1 114 ? 2.022 -2.590 4.708 1.00 94.44 114 PHE A N 1
ATOM 914 C CA . PHE A 1 114 ? 1.472 -1.885 5.857 1.00 94.44 114 PHE A CA 1
ATOM 915 C C . PHE A 1 114 ? -0.047 -2.057 5.960 1.00 94.44 114 PHE A C 1
ATOM 917 O O . PHE A 1 114 ? -0.553 -2.345 7.048 1.00 94.44 114 PHE A O 1
ATOM 924 N N . HIS A 1 115 ? -0.769 -1.995 4.837 1.00 92.88 115 HIS A N 1
ATOM 925 C CA . HIS A 1 115 ? -2.188 -2.361 4.784 1.00 92.88 115 HIS A CA 1
ATOM 926 C C . HIS A 1 115 ? -2.435 -3.771 5.325 1.00 92.88 115 HIS A C 1
ATOM 928 O O . HIS A 1 115 ? -3.293 -3.974 6.187 1.00 92.88 115 HIS A O 1
ATOM 934 N N . SER A 1 116 ? -1.628 -4.739 4.894 1.00 92.38 116 SER A N 1
ATOM 935 C CA . SER A 1 116 ? -1.680 -6.121 5.372 1.00 92.38 116 SER A CA 1
ATOM 936 C C . SER A 1 116 ? -1.483 -6.242 6.895 1.00 92.38 116 SER A C 1
ATOM 938 O O . SER A 1 116 ? -2.195 -6.995 7.571 1.00 92.38 116 SER A O 1
ATOM 940 N N . ILE A 1 117 ? -0.573 -5.463 7.485 1.00 93.00 117 ILE A N 1
ATOM 941 C CA . ILE A 1 117 ? -0.368 -5.427 8.942 1.00 93.00 117 ILE A CA 1
ATOM 942 C C . ILE A 1 117 ? -1.601 -4.847 9.658 1.00 93.00 117 ILE A C 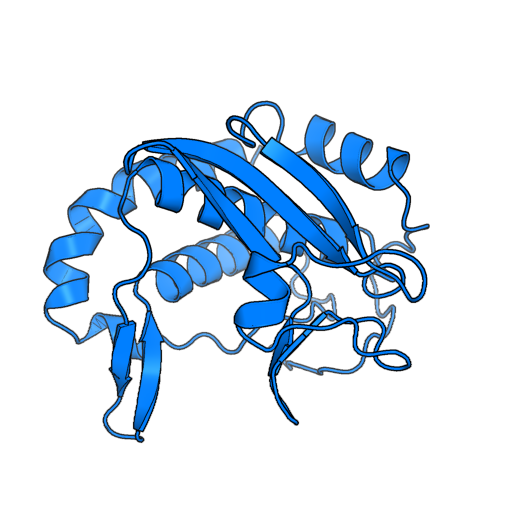1
ATOM 944 O O . ILE A 1 117 ? -2.073 -5.427 10.642 1.00 93.00 117 ILE A O 1
ATOM 948 N N . LEU A 1 118 ? -2.160 -3.739 9.163 1.00 92.50 118 LEU A N 1
ATOM 949 C CA . LEU A 1 118 ? -3.344 -3.100 9.756 1.00 92.50 118 LEU A CA 1
ATOM 950 C C . LEU A 1 118 ? -4.601 -3.975 9.649 1.00 92.50 118 LEU A C 1
ATOM 952 O O . LEU A 1 118 ? -5.401 -4.019 10.590 1.00 92.50 118 LEU A O 1
ATOM 956 N N . ASN A 1 119 ? -4.736 -4.728 8.557 1.00 90.69 119 ASN A N 1
ATOM 957 C CA . ASN A 1 119 ? -5.774 -5.740 8.377 1.00 90.69 119 ASN A CA 1
ATOM 958 C C . ASN A 1 119 ? -5.706 -6.820 9.459 1.00 90.69 119 ASN A C 1
ATOM 960 O O . ASN A 1 119 ? -6.709 -7.095 10.120 1.00 90.69 119 ASN A O 1
ATOM 964 N N . ASN A 1 120 ? -4.519 -7.380 9.720 1.00 88.44 120 ASN A N 1
ATOM 965 C CA . ASN A 1 120 ? -4.336 -8.362 10.798 1.00 88.44 120 ASN A CA 1
ATOM 966 C C . ASN A 1 120 ? -4.666 -7.793 12.181 1.00 88.44 120 ASN A C 1
ATOM 968 O O . ASN A 1 120 ? -5.209 -8.505 13.025 1.00 88.44 120 ASN A O 1
ATOM 972 N N . ALA A 1 121 ? -4.379 -6.510 12.404 1.00 89.31 121 ALA A N 1
ATOM 973 C CA . ALA A 1 121 ? -4.726 -5.821 13.641 1.00 89.31 121 ALA A CA 1
ATOM 974 C C . ALA A 1 121 ? -6.226 -5.485 13.757 1.00 89.31 121 ALA A C 1
ATOM 976 O O . ALA A 1 121 ? -6.662 -5.054 14.824 1.00 89.31 121 ALA A O 1
ATOM 977 N N . ARG A 1 122 ? -7.022 -5.692 12.693 1.00 87.38 122 ARG A N 1
ATOM 978 C CA . ARG A 1 122 ? -8.433 -5.276 12.590 1.00 87.38 122 ARG A CA 1
ATOM 979 C C . ARG A 1 122 ? -8.620 -3.772 12.815 1.00 87.38 122 ARG A C 1
ATOM 981 O O . ARG A 1 122 ? -9.594 -3.342 13.425 1.00 87.38 122 ARG A O 1
ATOM 988 N N . LEU A 1 123 ? -7.660 -2.981 12.341 1.00 86.06 123 LEU A N 1
ATOM 989 C CA . LEU A 1 123 ? -7.662 -1.514 12.424 1.00 86.06 123 LEU A CA 1
ATOM 990 C C . LEU A 1 123 ? -7.841 -0.866 11.041 1.00 86.06 123 LEU A C 1
ATOM 992 O O . LEU A 1 123 ? -7.530 0.309 10.856 1.00 86.06 123 LEU A O 1
ATOM 996 N N . PHE A 1 124 ? -8.312 -1.646 10.069 1.00 73.81 124 PHE A N 1
ATOM 997 C CA . PHE A 1 124 ? -8.532 -1.234 8.687 1.00 73.81 124 PHE A CA 1
ATOM 998 C C . PHE A 1 124 ? -9.995 -0.786 8.466 1.00 73.81 124 PHE A C 1
ATOM 1000 O O . PHE A 1 124 ? -10.875 -1.140 9.247 1.00 73.81 124 PHE A O 1
ATOM 1007 N N . ASP A 1 125 ? -10.245 0.002 7.414 1.00 68.38 125 ASP A N 1
ATOM 1008 C CA . ASP A 1 125 ? -11.586 0.403 6.926 1.00 68.38 125 ASP A CA 1
ATOM 1009 C C . ASP A 1 125 ? -12.470 1.385 7.729 1.00 68.38 125 ASP A C 1
ATOM 1011 O O . ASP A 1 125 ? -13.671 1.471 7.467 1.00 68.38 125 ASP A O 1
ATOM 1015 N N . ILE A 1 126 ? -11.928 2.243 8.602 1.00 78.12 126 ILE A N 1
ATOM 1016 C CA . ILE A 1 126 ? -12.703 3.435 9.014 1.00 78.12 126 ILE A CA 1
ATOM 1017 C C . ILE A 1 126 ? -12.544 4.538 7.966 1.00 78.12 126 ILE A C 1
ATOM 1019 O O . ILE A 1 126 ? -11.462 5.119 7.824 1.00 78.12 126 ILE A O 1
ATOM 1023 N N . ARG A 1 127 ? -13.629 4.792 7.222 1.00 81.19 127 ARG A N 1
ATOM 1024 C CA . ARG A 1 127 ? -13.735 5.852 6.215 1.00 81.19 127 ARG A CA 1
ATOM 1025 C C . ARG A 1 127 ? -14.596 6.993 6.728 1.00 81.19 127 ARG A C 1
ATOM 1027 O O . ARG A 1 127 ? -15.674 6.770 7.265 1.00 81.19 127 ARG A O 1
ATOM 1034 N N . GLU A 1 128 ? -14.133 8.200 6.472 1.00 84.50 128 GLU A N 1
ATOM 1035 C CA . GLU A 1 128 ? -14.796 9.447 6.817 1.00 84.50 128 GLU A CA 1
ATOM 1036 C C . GLU A 1 128 ? -15.032 10.269 5.556 1.00 84.50 128 GLU A C 1
ATOM 1038 O O . GLU A 1 128 ? -14.318 10.129 4.555 1.00 84.50 128 GLU A O 1
ATOM 1043 N N . ARG A 1 129 ? -16.044 11.134 5.599 1.00 85.06 129 ARG A N 1
ATOM 1044 C CA . ARG A 1 129 ? -16.371 12.027 4.489 1.00 85.06 129 ARG A CA 1
ATOM 1045 C C . ARG A 1 129 ? -15.996 13.455 4.854 1.00 85.06 129 ARG A C 1
ATOM 1047 O O . ARG A 1 129 ? -16.478 13.986 5.849 1.00 85.06 129 ARG A O 1
ATOM 1054 N N . THR A 1 130 ? -15.137 14.062 4.046 1.00 84.00 130 THR A N 1
ATOM 1055 C CA . THR A 1 130 ? -14.674 15.442 4.225 1.00 84.00 130 THR A CA 1
ATOM 1056 C C . THR A 1 130 ? -15.797 16.454 4.029 1.00 84.00 130 THR A C 1
ATOM 1058 O O . THR A 1 130 ? -16.818 16.156 3.399 1.00 84.00 130 THR A O 1
ATOM 1061 N N . GLY A 1 131 ? -15.571 17.701 4.462 1.00 78.50 131 GLY A N 1
ATOM 1062 C CA . GLY A 1 131 ? -16.492 18.811 4.167 1.00 78.50 131 GLY A CA 1
ATOM 1063 C C . GLY A 1 131 ? -16.653 19.081 2.662 1.00 78.50 131 GLY A C 1
ATOM 1064 O O . GLY A 1 131 ? -17.643 19.658 2.226 1.00 78.50 131 GLY A O 1
ATOM 1065 N N . THR A 1 132 ? -15.701 18.601 1.855 1.00 83.69 132 THR A N 1
ATOM 1066 C CA . THR A 1 132 ? -15.693 18.656 0.383 1.00 83.69 132 THR A CA 1
ATOM 1067 C C . THR A 1 132 ? -16.183 17.367 -0.280 1.00 83.69 132 THR A C 1
ATOM 1069 O O . THR A 1 132 ? -15.966 17.162 -1.474 1.00 83.69 132 THR A O 1
ATOM 1072 N N . ASN A 1 133 ? -16.866 16.497 0.471 1.00 81.38 133 ASN A N 1
ATOM 1073 C CA . ASN A 1 133 ? -17.501 15.279 -0.030 1.00 81.38 133 ASN A CA 1
ATOM 1074 C C . ASN A 1 133 ? -16.535 14.175 -0.509 1.00 81.38 133 ASN A C 1
ATOM 1076 O O . ASN A 1 133 ? -16.974 13.232 -1.173 1.00 81.38 133 ASN A O 1
ATOM 1080 N N . LYS A 1 134 ? -15.245 14.270 -0.170 1.00 82.94 134 LYS A N 1
ATOM 1081 C CA . LYS A 1 134 ? -14.213 13.273 -0.486 1.00 82.94 134 LYS A CA 1
ATOM 1082 C C . LYS A 1 134 ? -14.154 12.210 0.606 1.00 82.94 134 LYS A C 1
ATOM 1084 O O . LYS A 1 134 ? -14.331 12.515 1.781 1.00 82.94 134 LYS A O 1
ATOM 1089 N N . TRP A 1 135 ? -13.888 10.966 0.222 1.00 84.56 135 TRP A N 1
ATOM 1090 C CA . TRP A 1 135 ? -13.640 9.893 1.182 1.00 84.56 135 TRP A CA 1
ATOM 1091 C C . TRP A 1 135 ? -12.179 9.909 1.622 1.00 84.56 135 TRP A C 1
ATOM 1093 O O . TRP A 1 135 ? -11.280 9.969 0.785 1.00 84.56 135 TRP A O 1
ATOM 1103 N N . VAL A 1 136 ? -11.954 9.840 2.928 1.00 84.31 136 VAL A N 1
ATOM 1104 C CA . VAL A 1 136 ? -10.634 9.683 3.548 1.00 84.31 136 VAL A CA 1
ATOM 1105 C C . VAL A 1 136 ? -10.676 8.515 4.518 1.00 84.31 136 VAL A C 1
ATOM 1107 O O . VAL A 1 136 ? -11.743 8.164 5.016 1.00 84.31 136 VAL A O 1
ATOM 1110 N N . SER A 1 137 ? -9.535 7.900 4.803 1.00 87.69 137 SER A N 1
ATOM 1111 C CA . SER A 1 137 ? -9.451 6.852 5.815 1.00 87.69 137 SER A CA 1
ATOM 1112 C C . SER A 1 137 ? -8.287 7.118 6.763 1.00 87.69 137 SER A C 1
ATOM 1114 O O . SER A 1 137 ? -7.291 7.755 6.407 1.00 87.69 137 SER A O 1
ATOM 1116 N N . VAL A 1 138 ? -8.407 6.623 7.995 1.00 87.44 138 VAL A N 1
ATOM 1117 C CA . VAL A 1 138 ? -7.338 6.774 8.991 1.00 87.44 138 VAL A CA 1
ATOM 1118 C C . VAL A 1 138 ? -6.089 5.987 8.574 1.00 87.44 138 VAL A C 1
ATOM 1120 O O . VAL A 1 138 ? -4.975 6.451 8.804 1.00 87.44 138 VAL A O 1
ATOM 1123 N N . HIS A 1 139 ? -6.238 4.825 7.928 1.00 87.62 139 HIS A N 1
ATOM 1124 C CA . HIS A 1 139 ? -5.080 4.044 7.484 1.00 87.62 139 HIS A CA 1
ATOM 1125 C C . HIS A 1 139 ? -4.305 4.736 6.356 1.00 87.62 139 HIS A C 1
ATOM 1127 O O . HIS A 1 139 ? -3.077 4.688 6.375 1.00 87.62 139 HIS A O 1
ATOM 1133 N N . GLU A 1 140 ? -4.975 5.432 5.432 1.00 87.50 140 GLU A N 1
ATOM 1134 C CA . GLU A 1 140 ? -4.306 6.201 4.370 1.00 87.50 140 GLU A CA 1
ATOM 1135 C C . GLU A 1 140 ? -3.463 7.342 4.953 1.00 87.50 140 GLU A C 1
ATOM 1137 O O . GLU A 1 140 ? -2.356 7.621 4.490 1.00 87.50 140 GLU A O 1
ATOM 1142 N N . TYR A 1 141 ? -3.914 7.957 6.053 1.00 88.88 141 TYR A N 1
ATOM 1143 C CA . TYR A 1 141 ? -3.087 8.922 6.780 1.00 88.88 141 TYR A CA 1
ATOM 1144 C C . TYR A 1 141 ? -1.787 8.292 7.288 1.00 88.88 141 TYR A C 1
ATOM 1146 O O . TYR A 1 141 ? -0.714 8.851 7.080 1.00 88.88 141 TYR A O 1
ATOM 1154 N N . PHE A 1 142 ? -1.845 7.136 7.953 1.00 91.31 142 PHE A N 1
ATOM 1155 C CA . PHE A 1 142 ? -0.626 6.508 8.474 1.00 91.31 142 PHE A CA 1
ATOM 1156 C C . PHE A 1 142 ? 0.272 5.968 7.361 1.00 91.31 142 PHE A C 1
ATOM 1158 O O . PHE A 1 142 ? 1.490 6.096 7.460 1.00 91.31 142 PHE A O 1
ATOM 1165 N N . THR A 1 143 ? -0.314 5.401 6.308 1.00 90.75 143 THR A N 1
ATOM 1166 C CA . THR A 1 143 ? 0.439 4.852 5.174 1.00 90.75 143 THR A CA 1
ATOM 1167 C C . THR A 1 143 ? 1.180 5.967 4.448 1.00 90.75 143 THR A C 1
ATOM 1169 O O . THR A 1 143 ? 2.395 5.890 4.295 1.00 90.75 143 THR A O 1
ATOM 1172 N N . SER A 1 144 ? 0.507 7.084 4.171 1.00 90.00 144 SER A N 1
ATOM 1173 C CA . SER A 1 144 ? 1.151 8.250 3.565 1.00 90.00 144 SER A CA 1
ATOM 1174 C C . SER A 1 144 ? 2.236 8.869 4.465 1.00 90.00 144 SER A C 1
ATOM 1176 O O . SER A 1 144 ? 3.326 9.214 4.008 1.00 90.00 144 SER A O 1
ATOM 1178 N N . ARG A 1 145 ? 2.036 8.935 5.790 1.00 91.50 145 ARG A N 1
ATOM 1179 C CA . ARG A 1 145 ? 3.114 9.354 6.709 1.00 91.50 145 ARG A CA 1
ATOM 1180 C C . ARG A 1 145 ? 4.319 8.421 6.678 1.00 91.50 145 ARG A C 1
ATOM 1182 O O . ARG A 1 145 ? 5.442 8.909 6.802 1.00 91.50 145 ARG A O 1
ATOM 1189 N N . TRP A 1 146 ? 4.106 7.118 6.522 1.00 93.88 146 TRP A N 1
ATOM 1190 C CA . TRP A 1 146 ? 5.196 6.162 6.363 1.00 93.88 146 TRP A CA 1
ATOM 1191 C C . TRP A 1 146 ? 5.942 6.410 5.045 1.00 93.88 146 TRP A C 1
ATOM 1193 O O . TRP A 1 146 ? 7.159 6.569 5.090 1.00 93.88 146 TRP A O 1
ATOM 1203 N N . GLU A 1 147 ? 5.234 6.556 3.919 1.00 92.94 147 GLU A N 1
ATOM 1204 C CA . GLU A 1 147 ? 5.829 6.834 2.599 1.00 92.94 147 GLU A CA 1
ATOM 1205 C C . GLU A 1 147 ? 6.713 8.083 2.632 1.00 92.94 147 GLU A C 1
ATOM 1207 O O . GLU A 1 147 ? 7.863 8.052 2.196 1.00 92.94 147 GLU A O 1
ATOM 1212 N N . GLN A 1 148 ? 6.213 9.170 3.230 1.00 91.56 148 GLN A N 1
ATOM 1213 C CA . GLN A 1 148 ? 6.962 10.416 3.371 1.00 91.56 148 GLN A CA 1
ATOM 1214 C C . GLN A 1 148 ? 8.291 10.201 4.114 1.00 91.56 148 GLN A C 1
ATOM 1216 O O . GLN A 1 148 ? 9.343 10.650 3.658 1.00 91.56 148 GLN A O 1
ATOM 1221 N N . GLN A 1 149 ? 8.249 9.520 5.262 1.00 93.44 149 GLN A N 1
ATOM 1222 C CA . GLN A 1 149 ? 9.441 9.250 6.069 1.00 93.44 149 GLN A CA 1
ATOM 1223 C C . GLN A 1 149 ? 10.402 8.287 5.356 1.00 93.44 149 GLN A C 1
ATOM 1225 O O . GLN A 1 149 ? 11.618 8.473 5.418 1.00 93.44 149 GLN A O 1
ATOM 1230 N N . TYR A 1 150 ? 9.868 7.286 4.652 1.00 94.81 150 TYR A N 1
ATOM 1231 C CA . TYR A 1 150 ? 10.648 6.312 3.892 1.00 94.81 150 TYR A CA 1
ATOM 1232 C C . TYR A 1 150 ? 11.405 6.969 2.734 1.00 94.81 150 TYR A C 1
ATOM 1234 O O . TYR A 1 150 ? 12.612 6.771 2.598 1.00 94.81 150 TYR A O 1
ATOM 1242 N N . ILE A 1 151 ? 10.739 7.832 1.963 1.00 93.00 151 ILE A N 1
ATOM 1243 C CA . ILE A 1 151 ? 11.344 8.591 0.859 1.00 93.00 151 ILE A CA 1
ATOM 1244 C C . ILE A 1 151 ? 12.471 9.494 1.351 1.00 93.00 151 ILE A C 1
ATOM 1246 O O . ILE A 1 151 ? 13.549 9.498 0.759 1.00 93.00 151 ILE A O 1
ATOM 1250 N N . MET A 1 152 ? 12.250 10.228 2.446 1.00 92.75 152 MET A N 1
ATOM 1251 C CA . MET A 1 152 ? 13.284 11.083 3.040 1.00 92.75 152 MET A CA 1
ATOM 1252 C C . MET A 1 152 ? 14.492 10.265 3.506 1.00 92.75 152 MET A C 1
ATOM 1254 O O . MET A 1 152 ? 15.641 10.619 3.251 1.00 92.75 152 MET A O 1
ATOM 1258 N N . TYR A 1 153 ? 14.247 9.133 4.164 1.00 94.75 153 TYR A N 1
ATOM 1259 C CA . TYR A 1 153 ? 15.312 8.250 4.629 1.00 94.75 153 TYR A CA 1
ATOM 1260 C C . TYR A 1 153 ? 16.131 7.654 3.476 1.00 94.75 153 TYR A C 1
ATOM 1262 O O . TYR A 1 153 ? 17.361 7.616 3.544 1.00 94.75 153 TYR A O 1
ATOM 1270 N N . ARG A 1 154 ? 15.464 7.229 2.395 1.00 93.31 154 ARG A N 1
ATOM 1271 C CA . ARG A 1 154 ? 16.106 6.682 1.191 1.00 93.31 154 ARG A CA 1
ATOM 1272 C C . ARG A 1 154 ? 16.698 7.752 0.265 1.00 93.31 154 ARG A C 1
ATOM 1274 O O . ARG A 1 154 ? 17.409 7.398 -0.673 1.00 93.31 154 ARG A O 1
ATOM 1281 N N . LYS A 1 155 ? 16.480 9.041 0.556 1.00 92.44 155 LYS A N 1
ATOM 1282 C CA . LYS A 1 155 ? 16.915 10.197 -0.249 1.00 92.44 155 LYS A CA 1
ATOM 1283 C C . LYS A 1 155 ? 16.302 10.220 -1.655 1.00 92.44 155 LYS A C 1
ATOM 1285 O O . LYS A 1 155 ? 16.980 10.496 -2.648 1.00 92.44 155 LYS A O 1
ATOM 1290 N N . TRP A 1 156 ? 15.022 9.868 -1.742 1.00 91.69 156 TRP A N 1
ATOM 1291 C CA . TRP A 1 156 ? 14.268 9.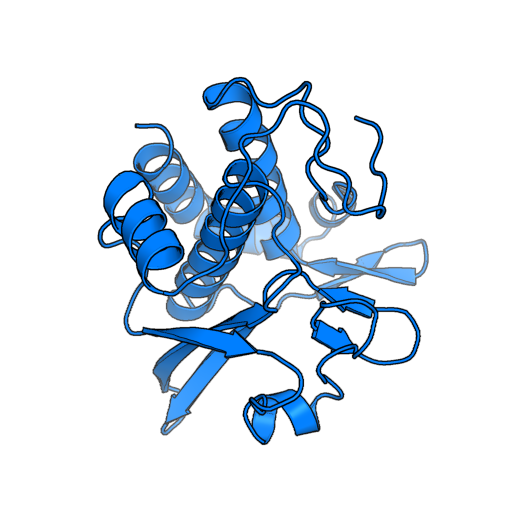751 -2.992 1.00 91.69 156 TRP A CA 1
ATOM 1292 C C . TRP A 1 156 ? 13.402 10.977 -3.306 1.00 91.69 156 TRP A C 1
ATOM 1294 O O . TRP A 1 156 ? 12.567 10.935 -4.200 1.00 91.69 156 TRP A O 1
ATOM 1304 N N . GLU A 1 157 ? 13.592 12.098 -2.613 1.00 87.94 157 GLU A N 1
ATOM 1305 C CA . GLU A 1 157 ? 12.732 13.287 -2.725 1.00 87.94 157 GLU A CA 1
ATOM 1306 C C . GLU A 1 157 ? 12.752 13.930 -4.119 1.00 87.94 157 GLU A C 1
ATOM 1308 O O . GLU A 1 157 ? 11.860 14.706 -4.462 1.00 87.94 157 GLU A O 1
ATOM 1313 N N . LYS A 1 158 ? 13.793 13.641 -4.907 1.00 84.00 158 LYS A N 1
ATOM 1314 C CA . LYS A 1 158 ? 13.951 14.120 -6.286 1.00 84.00 158 LYS A CA 1
ATOM 1315 C C . LYS A 1 158 ? 13.403 13.147 -7.332 1.00 84.00 158 LYS A C 1
ATOM 1317 O O . LYS A 1 158 ? 13.393 13.499 -8.508 1.00 84.00 158 LYS A O 1
ATOM 1322 N N . LEU A 1 159 ? 13.005 11.941 -6.927 1.00 83.44 159 LEU A N 1
ATOM 1323 C CA . LEU A 1 159 ? 12.444 10.939 -7.827 1.00 83.44 159 LEU A CA 1
ATOM 1324 C C . LEU A 1 159 ? 10.981 11.269 -8.125 1.00 83.44 159 LEU A C 1
ATOM 1326 O O . LEU A 1 159 ? 10.249 11.719 -7.241 1.00 83.44 159 LEU A O 1
ATOM 1330 N N . ASN A 1 160 ? 10.540 11.010 -9.357 1.00 78.44 160 ASN A N 1
ATOM 1331 C CA . ASN A 1 160 ? 9.118 11.067 -9.690 1.00 78.44 160 ASN A CA 1
ATOM 1332 C C . ASN A 1 160 ? 8.424 9.785 -9.201 1.00 78.44 160 ASN A C 1
ATOM 1334 O O . ASN A 1 160 ? 8.247 8.834 -9.959 1.00 78.44 160 ASN A O 1
ATOM 1338 N N . LEU A 1 161 ? 8.110 9.728 -7.905 1.00 81.00 161 LEU A N 1
ATOM 1339 C CA . LEU A 1 161 ? 7.367 8.623 -7.303 1.00 81.00 161 LEU A CA 1
ATOM 1340 C C . LEU A 1 161 ? 5.873 8.951 -7.351 1.00 81.00 161 LEU A C 1
ATOM 1342 O O . LEU A 1 161 ? 5.442 9.955 -6.783 1.00 81.00 161 LEU A O 1
ATOM 1346 N N . ASN A 1 162 ? 5.095 8.098 -8.021 1.00 72.00 162 ASN A N 1
ATOM 1347 C CA . ASN A 1 162 ? 3.636 8.185 -8.093 1.00 72.00 162 ASN A CA 1
ATOM 1348 C C . ASN A 1 162 ? 3.024 8.000 -6.693 1.00 72.00 162 ASN A C 1
ATOM 1350 O O . ASN A 1 162 ? 2.704 6.882 -6.294 1.00 72.00 162 ASN A O 1
ATOM 1354 N N . MET A 1 163 ? 2.901 9.090 -5.934 1.00 70.69 163 MET A N 1
ATOM 1355 C CA . MET A 1 163 ? 2.265 9.109 -4.617 1.00 70.69 163 MET A CA 1
ATOM 1356 C C . MET A 1 163 ? 0.914 9.802 -4.678 1.00 70.69 163 MET A C 1
ATOM 1358 O O . MET A 1 163 ? 0.784 10.881 -5.258 1.00 70.69 163 MET A O 1
ATOM 1362 N N . GLY A 1 164 ? -0.073 9.223 -3.998 1.00 64.69 164 GLY A N 1
ATOM 1363 C CA . GLY A 1 164 ? -1.342 9.895 -3.762 1.00 64.69 164 GLY A CA 1
ATOM 1364 C C . GLY A 1 164 ? -1.149 11.210 -3.000 1.00 64.69 164 GLY A C 1
ATOM 1365 O O . GLY A 1 164 ? -0.201 11.392 -2.232 1.00 64.69 164 GLY A O 1
ATOM 1366 N N . ALA A 1 165 ? -2.065 12.158 -3.196 1.00 65.00 165 ALA A N 1
ATOM 1367 C CA . ALA A 1 165 ? -2.038 13.400 -2.436 1.00 65.00 165 ALA A CA 1
ATOM 1368 C C . ALA A 1 165 ? -2.247 13.125 -0.935 1.00 65.00 165 ALA A C 1
ATOM 1370 O O . ALA A 1 165 ? -3.225 12.487 -0.544 1.00 65.00 165 ALA A O 1
ATOM 1371 N N . PHE A 1 166 ? -1.362 13.669 -0.091 1.00 67.81 166 PHE A N 1
ATOM 1372 C CA . PHE A 1 166 ? -1.471 13.598 1.368 1.00 67.81 166 PHE A CA 1
ATOM 1373 C C . PHE A 1 166 ? -2.754 14.284 1.852 1.00 67.81 166 PHE A C 1
ATOM 1375 O O . PHE A 1 166 ? -2.781 15.503 2.033 1.00 67.81 166 PHE A O 1
ATOM 1382 N N . ASN A 1 167 ? -3.822 13.522 2.091 1.00 68.62 167 ASN A N 1
ATOM 1383 C CA . ASN A 1 167 ? -5.029 14.074 2.691 1.00 68.62 167 ASN A CA 1
ATOM 1384 C C . ASN A 1 167 ? -4.959 13.972 4.219 1.00 68.62 167 ASN A C 1
ATOM 1386 O O . ASN A 1 167 ? -5.212 12.925 4.814 1.00 68.62 167 ASN A O 1
ATOM 1390 N N . THR A 1 168 ? -4.614 15.085 4.864 1.00 80.75 168 THR A N 1
ATOM 1391 C CA . THR A 1 168 ? -4.525 15.169 6.325 1.00 80.75 168 THR A CA 1
ATOM 1392 C C . THR A 1 168 ? -5.854 15.504 6.992 1.00 80.75 168 THR A C 1
ATOM 1394 O O . THR A 1 168 ? -5.900 15.541 8.214 1.00 80.75 168 THR A O 1
ATOM 1397 N N . GLU A 1 169 ? -6.929 15.748 6.236 1.00 85.25 169 GLU A N 1
ATOM 1398 C CA . GLU A 1 169 ? -8.221 16.172 6.789 1.00 85.25 169 GLU A CA 1
ATOM 1399 C C . GLU A 1 169 ? -8.798 15.133 7.754 1.00 85.25 169 GLU A C 1
ATOM 1401 O O . GLU A 1 169 ? -9.444 15.505 8.725 1.00 85.25 169 GLU A O 1
ATOM 1406 N N . VAL A 1 170 ? -8.478 13.844 7.579 1.00 86.38 170 VAL A N 1
ATOM 1407 C CA . VAL A 1 170 ? -8.912 12.794 8.513 1.00 86.38 170 VAL A CA 1
ATOM 1408 C C . VAL A 1 170 ? -8.456 13.048 9.959 1.00 86.38 170 VAL A C 1
ATOM 1410 O O . VAL A 1 170 ? -9.120 12.601 10.886 1.00 86.38 170 VAL A O 1
ATOM 1413 N N . SER A 1 171 ? -7.377 13.812 10.188 1.00 86.12 171 SER A N 1
ATOM 1414 C CA . SER A 1 171 ? -6.875 14.085 11.542 1.00 86.12 171 SER A CA 1
ATOM 1415 C C . SER A 1 171 ? -7.759 15.017 12.374 1.00 86.12 171 SER A C 1
ATOM 1417 O O . SER A 1 171 ? -7.431 15.271 13.528 1.00 86.12 171 SER A O 1
ATOM 1419 N N . THR A 1 172 ? -8.830 15.571 11.800 1.00 88.94 172 THR A N 1
ATOM 1420 C CA . THR A 1 172 ? -9.817 16.394 12.519 1.00 88.94 172 THR A CA 1
ATOM 1421 C C . THR A 1 172 ? -11.047 15.594 12.961 1.00 88.94 172 THR A C 1
ATOM 1423 O O . THR A 1 172 ? -11.896 16.124 13.676 1.00 88.94 172 THR A O 1
ATOM 1426 N N . PHE A 1 173 ? -11.159 14.324 12.553 1.00 88.75 173 PHE A N 1
ATOM 1427 C CA . PHE A 1 173 ? -12.301 13.469 12.862 1.00 88.75 173 PHE A CA 1
ATOM 1428 C C . PHE A 1 173 ? -12.112 12.740 14.192 1.00 88.75 173 PHE A C 1
ATOM 1430 O O . PHE A 1 173 ? -11.021 12.283 14.525 1.00 88.75 173 PHE A O 1
ATOM 1437 N N . LYS A 1 174 ? -13.210 12.523 14.922 1.00 89.25 174 LYS A N 1
ATOM 1438 C CA . LYS A 1 174 ? -13.199 11.776 16.190 1.00 89.25 174 LYS A CA 1
ATOM 1439 C C . LYS A 1 174 ? -12.651 10.349 16.039 1.00 89.25 174 LYS A C 1
ATOM 1441 O O . LYS A 1 174 ? -11.947 9.857 16.917 1.00 89.25 174 LYS A O 1
ATOM 1446 N N . SER A 1 175 ? -12.940 9.687 14.920 1.00 87.56 175 SER A N 1
ATOM 1447 C CA . SER A 1 175 ? -12.425 8.345 14.623 1.00 87.56 175 SER A CA 1
ATOM 1448 C C . SER A 1 175 ? -10.899 8.292 14.555 1.00 87.56 175 SER A C 1
ATOM 1450 O O . SER A 1 175 ? -10.303 7.276 14.919 1.00 87.56 175 SER A O 1
ATOM 1452 N N . PHE A 1 176 ? -10.250 9.387 14.148 1.00 90.81 176 PHE A N 1
ATOM 1453 C CA . PHE A 1 176 ? -8.798 9.496 14.174 1.00 90.81 176 PHE A CA 1
ATOM 1454 C C . PHE A 1 176 ? -8.263 9.473 15.605 1.00 90.81 176 PHE A C 1
ATOM 1456 O O . PHE A 1 176 ? -7.348 8.703 15.886 1.00 90.81 176 PHE A O 1
ATOM 1463 N N . ASP A 1 177 ? -8.859 10.237 16.521 1.00 91.62 177 ASP A N 1
ATOM 1464 C CA . ASP A 1 177 ? -8.452 10.253 17.931 1.00 91.62 177 ASP A CA 1
ATOM 1465 C C . ASP A 1 177 ? -8.648 8.890 18.611 1.00 91.62 177 ASP A C 1
ATOM 1467 O O . ASP A 1 177 ? -7.830 8.476 19.433 1.00 91.62 177 ASP A O 1
ATOM 1471 N N . GLU A 1 178 ? -9.693 8.151 18.234 1.00 91.00 178 GLU A N 1
ATOM 1472 C CA . GLU A 1 178 ? -9.975 6.817 18.775 1.00 91.00 178 GLU A CA 1
ATOM 1473 C C . GLU A 1 178 ? -9.027 5.731 18.233 1.00 91.00 178 GLU A C 1
ATOM 1475 O O . GLU A 1 178 ? -8.649 4.799 18.956 1.00 91.00 178 GLU A O 1
ATOM 1480 N N . LEU A 1 179 ? -8.638 5.822 16.958 1.00 91.44 179 LEU A N 1
ATOM 1481 C CA . LEU A 1 179 ? -7.779 4.831 16.307 1.00 91.44 179 LEU A CA 1
ATOM 1482 C C . LEU A 1 179 ? -6.289 5.121 16.456 1.00 91.44 179 LEU A C 1
ATOM 1484 O O . LEU A 1 179 ? -5.496 4.180 16.550 1.00 91.44 179 LEU A O 1
ATOM 1488 N N . LYS A 1 180 ? -5.884 6.393 16.489 1.00 92.56 180 LYS A N 1
ATOM 1489 C CA . LYS A 1 180 ? -4.474 6.794 16.536 1.00 92.56 180 LYS A CA 1
ATOM 1490 C C . LYS A 1 180 ? -3.703 6.100 17.662 1.00 92.56 180 LYS A C 1
ATOM 1492 O O . LYS A 1 180 ? -2.658 5.532 17.352 1.00 92.56 180 LYS A O 1
ATOM 1497 N N . PRO A 1 181 ? -4.179 6.034 18.921 1.00 94.56 181 PRO A N 1
ATOM 1498 C CA . PRO A 1 181 ? -3.458 5.340 19.989 1.00 94.56 181 PRO A CA 1
ATOM 1499 C C . PRO A 1 181 ? -3.239 3.843 19.722 1.00 94.56 181 PRO A C 1
ATOM 1501 O O . PRO A 1 181 ? -2.275 3.271 20.223 1.00 94.56 181 PRO A O 1
ATOM 1504 N N . LYS A 1 182 ? -4.109 3.207 18.923 1.00 94.62 182 LYS A N 1
ATOM 1505 C CA . LYS A 1 182 ? -4.021 1.784 18.557 1.00 94.62 182 LYS A CA 1
ATOM 1506 C C . LYS A 1 182 ? -3.074 1.556 17.378 1.00 94.62 182 LYS A C 1
ATOM 1508 O O . LYS A 1 182 ? -2.315 0.591 17.382 1.00 94.62 182 LYS A O 1
ATOM 1513 N N . ILE A 1 183 ? -3.104 2.445 16.383 1.00 94.19 183 ILE A N 1
ATOM 1514 C CA . ILE A 1 183 ? -2.280 2.336 15.170 1.00 94.19 183 ILE A CA 1
ATOM 1515 C C . ILE A 1 183 ? -0.851 2.844 15.413 1.00 94.19 183 ILE A C 1
ATOM 1517 O O . ILE A 1 183 ? 0.096 2.262 14.891 1.00 94.19 183 ILE A O 1
ATOM 1521 N N . GLN A 1 184 ? -0.657 3.882 16.235 1.00 94.94 184 GLN A N 1
ATOM 1522 C CA . GLN A 1 184 ? 0.644 4.535 16.432 1.00 94.94 184 GLN A CA 1
ATOM 1523 C C . GLN A 1 184 ? 1.775 3.574 16.850 1.00 94.94 184 GLN A C 1
ATOM 1525 O O . GLN A 1 184 ? 2.862 3.680 16.277 1.00 94.94 184 GLN A O 1
ATOM 1530 N N . PRO A 1 185 ? 1.584 2.621 17.785 1.00 96.38 185 PRO A N 1
ATOM 1531 C CA . PRO A 1 185 ? 2.636 1.664 18.130 1.00 96.38 185 PRO A CA 1
ATOM 1532 C C . PRO A 1 185 ? 3.008 0.747 16.956 1.00 96.38 185 PRO A C 1
ATOM 1534 O O . PRO A 1 185 ? 4.187 0.465 16.746 1.00 96.38 185 PRO A O 1
ATOM 1537 N N . ILE A 1 186 ? 2.017 0.318 16.165 1.00 95.69 186 ILE A N 1
ATOM 1538 C CA . ILE A 1 18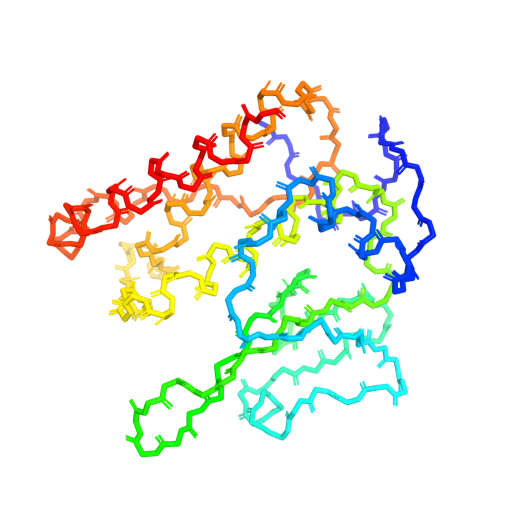6 ? 2.216 -0.516 14.970 1.00 95.69 186 ILE A CA 1
ATOM 1539 C C . ILE A 1 186 ? 2.983 0.277 13.912 1.00 95.69 186 ILE A C 1
ATOM 1541 O O . ILE A 1 186 ? 3.992 -0.202 13.404 1.00 95.69 186 ILE A O 1
ATOM 1545 N N . PHE A 1 187 ? 2.552 1.511 13.644 1.00 95.50 187 PHE A N 1
ATOM 1546 C CA . PHE A 1 187 ? 3.220 2.433 12.730 1.00 95.50 187 PHE A CA 1
ATOM 1547 C C . PHE A 1 187 ? 4.682 2.670 13.129 1.00 95.50 187 PHE A C 1
ATOM 1549 O O . PHE A 1 187 ? 5.571 2.516 12.300 1.00 95.50 187 PHE A O 1
ATOM 1556 N N . ASN A 1 188 ? 4.956 2.980 14.401 1.00 96.31 188 ASN A N 1
ATOM 1557 C CA . ASN A 1 188 ? 6.319 3.225 14.880 1.00 96.31 188 ASN A CA 1
ATOM 1558 C C . ASN A 1 188 ? 7.216 1.991 14.708 1.00 96.31 188 ASN A C 1
ATOM 1560 O O . ASN A 1 188 ? 8.375 2.116 14.309 1.00 96.31 188 ASN A O 1
ATOM 1564 N N . ASN A 1 189 ? 6.687 0.800 14.999 1.00 95.31 189 ASN A N 1
ATOM 1565 C CA . ASN A 1 189 ? 7.415 -0.453 14.810 1.00 95.31 189 ASN A CA 1
ATOM 1566 C C . ASN A 1 189 ? 7.680 -0.735 13.331 1.00 95.31 189 ASN A C 1
ATOM 1568 O O . ASN A 1 189 ? 8.801 -1.107 12.983 1.00 95.31 189 ASN A O 1
ATOM 1572 N N . TYR A 1 190 ? 6.678 -0.525 12.476 1.00 95.69 190 TYR A N 1
ATOM 1573 C CA . TYR A 1 190 ? 6.812 -0.712 11.039 1.00 95.69 190 TYR A CA 1
ATOM 1574 C C . TYR A 1 190 ? 7.848 0.250 10.458 1.00 95.69 190 TYR A C 1
ATOM 1576 O O . TYR A 1 190 ? 8.822 -0.200 9.859 1.00 95.69 190 TYR A O 1
ATOM 1584 N N . LEU A 1 191 ? 7.739 1.544 10.773 1.00 94.94 191 LEU A N 1
ATOM 1585 C CA . LEU A 1 191 ? 8.702 2.568 10.382 1.00 94.94 191 LEU A CA 1
ATOM 1586 C C . LEU A 1 191 ? 10.124 2.193 10.821 1.00 94.94 191 LEU A C 1
ATOM 1588 O O . LEU A 1 191 ? 11.037 2.118 10.006 1.00 94.94 191 LEU A O 1
ATOM 1592 N N . LYS A 1 192 ? 10.320 1.853 12.100 1.00 94.06 192 LYS A N 1
ATOM 1593 C CA . LYS A 1 192 ? 11.626 1.405 12.608 1.00 94.06 192 LYS A CA 1
ATOM 1594 C C . LYS A 1 192 ? 12.150 0.164 11.879 1.00 94.06 192 LYS A C 1
ATOM 1596 O O . LYS A 1 192 ? 13.361 -0.027 11.793 1.00 94.06 192 LYS A O 1
ATOM 1601 N N . SER A 1 193 ? 11.269 -0.724 11.424 1.00 92.38 193 SER A N 1
ATOM 1602 C CA . SER A 1 193 ? 11.663 -1.943 10.719 1.00 92.38 193 SER A CA 1
ATOM 1603 C C . SER A 1 193 ? 12.119 -1.678 9.285 1.00 92.38 193 SER A C 1
ATOM 1605 O O . SER A 1 193 ? 13.070 -2.325 8.855 1.00 92.38 193 SER A O 1
ATOM 1607 N N . THR A 1 194 ? 11.496 -0.712 8.603 1.00 92.38 194 THR A N 1
ATOM 1608 C CA . THR A 1 194 ? 11.767 -0.370 7.200 1.00 92.38 194 THR A CA 1
ATOM 1609 C C . THR A 1 194 ? 12.897 0.648 7.040 1.00 92.38 194 THR A C 1
ATOM 1611 O O . THR A 1 194 ? 13.563 0.658 6.011 1.00 92.38 194 THR A O 1
ATOM 1614 N N . LEU A 1 195 ? 13.151 1.498 8.043 1.00 90.00 195 LEU A N 1
ATOM 1615 C CA . LEU A 1 195 ? 14.229 2.502 8.023 1.00 90.00 195 LEU A CA 1
ATOM 1616 C C . LEU A 1 195 ? 15.579 1.950 8.518 1.00 90.00 195 LEU A C 1
ATOM 1618 O O . LEU A 1 195 ? 16.246 2.571 9.349 1.00 90.00 195 LEU A O 1
ATOM 1622 N N . LYS A 1 196 ? 15.952 0.759 8.052 1.00 81.62 196 LYS A N 1
ATOM 1623 C CA . LYS A 1 196 ? 17.222 0.100 8.381 1.00 81.62 196 LYS A CA 1
ATOM 1624 C C . LYS A 1 196 ? 18.176 0.060 7.194 1.00 81.62 196 LYS A C 1
ATOM 1626 O O . LYS A 1 196 ? 17.698 0.092 6.029 1.00 81.62 196 LYS A O 1
#